Protein AF-A0AB38DNP0-F1 (afdb_monomer_lite)

pLDDT: mean 78.32, std 19.76, range [32.47, 97.88]

Structure (mmCIF, N/CA/C/O backbone):
data_AF-A0AB38DNP0-F1
#
_entry.id   AF-A0AB38DNP0-F1
#
loop_
_atom_site.group_PDB
_atom_site.id
_atom_site.type_symbol
_atom_site.label_atom_id
_atom_site.label_alt_id
_atom_site.label_comp_id
_atom_site.label_asym_id
_atom_site.label_entity_id
_atom_site.label_seq_id
_atom_site.pdbx_PDB_ins_code
_atom_site.Cartn_x
_atom_site.Cartn_y
_atom_site.Cartn_z
_atom_site.occupancy
_atom_site.B_iso_or_equiv
_atom_site.auth_seq_id
_atom_site.auth_comp_id
_atom_site.auth_asym_id
_atom_site.auth_atom_id
_atom_site.pdbx_PDB_model_num
ATOM 1 N N . MET A 1 1 ? 20.866 -9.079 -23.248 1.00 73.88 1 MET A N 1
ATOM 2 C CA . MET A 1 1 ? 20.212 -7.951 -22.553 1.00 73.88 1 MET A CA 1
ATOM 3 C C . MET A 1 1 ? 19.829 -8.440 -21.166 1.00 73.88 1 MET A C 1
ATOM 5 O O . MET A 1 1 ? 19.200 -9.491 -21.083 1.00 73.88 1 MET A O 1
ATOM 9 N N . ILE A 1 2 ? 20.302 -7.784 -20.103 1.00 88.06 2 ILE A N 1
ATOM 10 C CA . ILE A 1 2 ? 20.023 -8.213 -18.723 1.00 88.06 2 ILE A CA 1
ATOM 11 C C . ILE A 1 2 ? 18.580 -7.828 -18.390 1.00 88.06 2 ILE A C 1
ATOM 13 O O . ILE A 1 2 ? 18.150 -6.705 -18.660 1.00 88.06 2 ILE A O 1
ATOM 17 N N . LYS A 1 3 ? 17.827 -8.779 -17.837 1.00 93.62 3 LYS A N 1
ATOM 18 C CA . LYS A 1 3 ? 16.455 -8.558 -17.383 1.00 93.62 3 LYS A CA 1
ATOM 19 C C . LYS A 1 3 ? 16.458 -8.371 -15.872 1.00 93.62 3 LYS A C 1
ATOM 21 O O . LYS A 1 3 ? 16.996 -9.206 -15.152 1.00 93.62 3 LYS A O 1
ATOM 26 N N . TYR A 1 4 ? 15.846 -7.284 -15.428 1.00 95.38 4 TYR A N 1
ATOM 27 C CA . TYR A 1 4 ? 15.551 -7.012 -14.028 1.00 95.38 4 TYR A CA 1
ATOM 28 C C . TYR A 1 4 ? 14.093 -7.317 -13.728 1.00 95.38 4 TYR A C 1
ATOM 30 O O . TYR A 1 4 ? 13.253 -7.333 -14.634 1.00 95.38 4 TYR A O 1
ATOM 38 N N . GLN A 1 5 ? 13.807 -7.585 -12.460 1.00 96.62 5 GLN A N 1
ATOM 39 C CA . GLN A 1 5 ? 12.503 -8.027 -12.003 1.00 96.62 5 GLN A CA 1
ATOM 40 C C . GLN A 1 5 ? 12.054 -7.248 -10.775 1.00 96.62 5 GLN A C 1
ATOM 42 O O . GLN A 1 5 ? 12.776 -7.158 -9.786 1.00 96.62 5 GLN A O 1
ATOM 47 N N . PHE A 1 6 ? 10.831 -6.735 -10.814 1.00 96.88 6 PHE A N 1
ATOM 48 C CA . PHE A 1 6 ? 10.121 -6.409 -9.584 1.00 96.88 6 PHE A CA 1
ATOM 49 C C . PHE A 1 6 ? 9.366 -7.633 -9.100 1.00 96.88 6 PHE A C 1
ATOM 51 O O . PHE A 1 6 ? 8.717 -8.304 -9.902 1.00 96.88 6 PHE A O 1
ATOM 58 N N . GLU A 1 7 ? 9.436 -7.885 -7.799 1.00 97.19 7 GLU A N 1
ATOM 59 C CA . GLU A 1 7 ? 8.536 -8.792 -7.096 1.00 97.19 7 GLU A CA 1
ATOM 60 C C . GLU A 1 7 ? 7.599 -7.944 -6.233 1.00 97.19 7 GLU A C 1
ATOM 62 O O . GLU A 1 7 ? 8.018 -7.333 -5.250 1.00 97.19 7 GLU A O 1
ATOM 67 N N . PHE A 1 8 ? 6.338 -7.843 -6.642 1.00 96.50 8 PHE A N 1
ATOM 68 C CA . PHE A 1 8 ? 5.337 -7.050 -5.944 1.00 96.50 8 PHE A CA 1
ATOM 69 C C . PHE A 1 8 ? 4.674 -7.878 -4.856 1.00 96.50 8 PHE A C 1
ATOM 71 O O . PHE A 1 8 ? 4.052 -8.906 -5.131 1.00 96.50 8 PHE A O 1
ATOM 78 N N . LEU A 1 9 ? 4.774 -7.399 -3.623 1.00 93.00 9 LEU A N 1
ATOM 79 C CA . LEU A 1 9 ? 4.290 -8.100 -2.443 1.00 93.00 9 LEU A CA 1
ATOM 80 C C . LEU A 1 9 ? 3.277 -7.235 -1.694 1.00 93.00 9 LEU A C 1
ATOM 82 O O . LEU A 1 9 ? 3.411 -6.014 -1.615 1.00 93.00 9 LEU A O 1
ATOM 86 N N . ALA A 1 10 ? 2.273 -7.872 -1.108 1.00 87.75 10 ALA A N 1
ATOM 87 C CA . ALA A 1 10 ? 1.454 -7.280 -0.066 1.00 87.75 10 ALA A CA 1
ATOM 88 C C . ALA A 1 10 ? 2.281 -7.105 1.220 1.00 87.75 10 ALA A C 1
ATOM 90 O O . ALA A 1 10 ? 3.374 -7.655 1.362 1.00 87.75 10 ALA A O 1
ATOM 91 N N . ALA A 1 11 ? 1.737 -6.376 2.194 1.00 77.56 11 ALA A N 1
ATOM 92 C CA . ALA A 1 11 ? 2.422 -6.138 3.464 1.00 77.56 11 ALA A CA 1
ATOM 93 C C . ALA A 1 11 ? 2.721 -7.422 4.267 1.00 77.56 11 ALA A C 1
ATOM 95 O O . ALA A 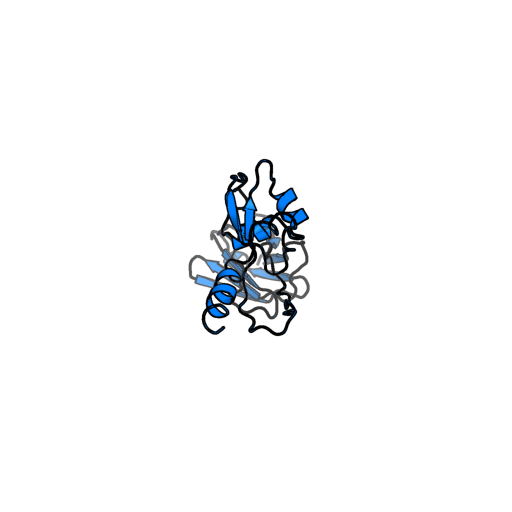1 11 ? 3.642 -7.444 5.076 1.00 77.56 11 ALA A O 1
ATOM 96 N N . ASN A 1 12 ? 1.961 -8.495 4.029 1.00 82.12 12 ASN A N 1
ATOM 97 C CA . ASN A 1 12 ? 2.147 -9.815 4.637 1.00 82.12 12 ASN A CA 1
ATOM 98 C C . ASN A 1 12 ? 3.019 -10.761 3.785 1.00 82.12 12 ASN A C 1
ATOM 100 O O . ASN A 1 12 ? 2.888 -11.976 3.910 1.00 82.12 12 ASN A O 1
ATOM 104 N N . ASP A 1 13 ? 3.829 -10.221 2.871 1.00 87.12 13 ASP A N 1
ATOM 105 C CA . ASP A 1 13 ? 4.698 -10.970 1.951 1.00 87.12 13 ASP A CA 1
ATOM 106 C C . ASP A 1 13 ? 3.970 -11.865 0.936 1.00 87.12 13 ASP A C 1
ATOM 108 O O . ASP A 1 13 ? 4.591 -12.681 0.256 1.00 87.12 13 ASP A O 1
ATOM 112 N N . THR A 1 14 ? 2.656 -11.692 0.768 1.00 90.94 14 THR A N 1
ATOM 113 C CA . THR A 1 14 ? 1.908 -12.412 -0.271 1.00 90.94 14 THR A CA 1
ATOM 114 C C . THR A 1 14 ? 2.148 -11.771 -1.640 1.00 90.94 14 THR A C 1
ATOM 116 O O . THR A 1 14 ? 1.957 -10.560 -1.771 1.00 90.94 14 THR A O 1
ATOM 119 N N . PRO A 1 15 ? 2.493 -12.537 -2.689 1.00 95.56 15 PRO A N 1
ATOM 120 C CA . PRO A 1 15 ? 2.654 -11.978 -4.025 1.00 95.56 15 PRO A CA 1
ATOM 121 C C . PRO A 1 15 ? 1.373 -11.355 -4.588 1.00 95.56 15 PRO A C 1
ATOM 123 O O . PRO A 1 15 ? 0.295 -11.953 -4.548 1.00 95.56 15 PRO A O 1
ATOM 126 N N . LEU A 1 16 ? 1.493 -10.163 -5.173 1.00 94.12 16 LEU A N 1
ATOM 127 C CA . LEU A 1 16 ? 0.384 -9.440 -5.795 1.00 94.12 16 LEU A CA 1
ATOM 128 C C . LEU A 1 16 ? 0.197 -9.883 -7.252 1.00 94.12 16 LEU A C 1
ATOM 130 O O . LEU A 1 16 ? 0.634 -9.224 -8.197 1.00 94.12 16 LEU A O 1
ATOM 134 N N . ALA A 1 17 ? -0.475 -11.018 -7.436 1.00 96.19 17 ALA A N 1
ATOM 135 C CA . ALA A 1 17 ? -0.740 -11.593 -8.752 1.00 96.19 17 ALA A CA 1
ATOM 136 C C . ALA A 1 17 ? -1.489 -10.616 -9.678 1.00 96.19 17 ALA A C 1
ATOM 138 O O . ALA A 1 17 ? -2.554 -10.093 -9.339 1.00 96.19 17 ALA A O 1
ATOM 139 N N . GLY A 1 18 ? -0.962 -10.397 -10.885 1.00 95.62 18 GLY A N 1
ATOM 140 C CA . GLY A 1 18 ? -1.602 -9.516 -11.859 1.00 95.62 18 GLY A CA 1
ATOM 141 C C . GLY A 1 18 ? -1.638 -8.043 -11.447 1.00 95.62 18 GLY A C 1
ATOM 142 O O . GLY A 1 18 ? -2.500 -7.313 -11.945 1.00 95.62 18 GLY A O 1
ATOM 143 N N . CYS A 1 19 ? -0.777 -7.595 -10.527 1.00 94.31 19 CYS A N 1
ATOM 144 C CA . CYS A 1 19 ? -0.743 -6.190 -10.143 1.00 94.31 19 CYS A CA 1
ATOM 145 C C . CYS A 1 19 ? -0.337 -5.315 -11.328 1.00 94.31 19 CYS A C 1
ATOM 147 O O . CYS A 1 19 ? 0.519 -5.675 -12.140 1.00 94.31 19 CYS A O 1
ATOM 149 N N . ASN A 1 20 ? -0.954 -4.148 -11.428 1.00 97.25 20 ASN A N 1
ATOM 150 C CA . ASN A 1 20 ? -0.550 -3.151 -12.404 1.00 97.25 20 ASN A CA 1
ATOM 151 C C . ASN A 1 20 ? 0.607 -2.347 -11.824 1.00 97.25 20 ASN A C 1
ATOM 153 O O . ASN A 1 20 ? 0.638 -2.105 -10.618 1.00 97.25 20 ASN A O 1
ATOM 157 N N . TYR A 1 21 ? 1.536 -1.913 -12.670 1.00 97.75 21 TYR A N 1
ATOM 158 C CA . TYR A 1 21 ? 2.666 -1.108 -12.228 1.00 97.75 21 TYR A CA 1
ATOM 159 C C . TYR A 1 21 ? 3.086 -0.055 -13.255 1.00 97.75 21 TYR A C 1
ATOM 161 O O . TYR A 1 21 ? 2.821 -0.175 -14.454 1.00 97.75 21 TYR A O 1
ATOM 169 N N . GLN A 1 22 ? 3.784 0.967 -12.768 1.00 97.88 22 GLN A N 1
ATOM 170 C CA . GLN A 1 22 ? 4.458 2.001 -13.541 1.00 97.88 22 GLN A CA 1
ATOM 171 C C . GLN A 1 22 ? 5.849 2.245 -12.945 1.00 97.88 22 GLN A C 1
ATOM 173 O O . GLN A 1 22 ? 5.997 2.404 -11.736 1.00 97.88 22 GLN A O 1
ATOM 178 N N . ILE A 1 23 ? 6.863 2.305 -13.801 1.00 97.50 23 ILE A N 1
ATOM 179 C CA . ILE A 1 23 ? 8.224 2.724 -13.468 1.00 97.50 23 ILE A CA 1
ATOM 180 C C . ILE A 1 23 ? 8.352 4.180 -13.897 1.00 97.50 23 ILE A C 1
ATOM 182 O O . ILE A 1 23 ? 8.184 4.501 -15.075 1.00 97.50 23 ILE A O 1
ATOM 186 N N . MET A 1 24 ? 8.656 5.053 -12.949 1.00 97.00 24 MET A N 1
ATOM 187 C CA . MET A 1 24 ? 8.687 6.498 -13.119 1.00 97.00 24 MET A CA 1
ATOM 188 C C . MET A 1 24 ? 10.110 7.030 -12.947 1.00 97.00 24 MET A C 1
ATOM 190 O O . MET A 1 24 ? 10.876 6.533 -12.124 1.00 97.00 24 MET A O 1
ATOM 194 N N . TRP A 1 25 ? 10.450 8.074 -13.698 1.00 95.50 25 TRP A N 1
ATOM 195 C CA . TRP A 1 25 ? 11.636 8.899 -13.487 1.00 95.50 25 TRP A CA 1
ATOM 196 C C . TRP A 1 25 ? 11.206 10.363 -13.412 1.00 95.50 25 TRP A C 1
ATOM 198 O O . TRP A 1 25 ? 10.840 10.974 -14.421 1.00 95.50 25 TRP A O 1
ATOM 208 N N . GLY A 1 26 ? 11.173 10.906 -12.193 1.00 91.50 26 GLY A N 1
ATOM 209 C CA . GLY A 1 26 ? 10.456 12.150 -11.921 1.00 91.50 26 GLY A CA 1
ATOM 210 C C . GLY A 1 26 ? 8.985 12.022 -12.336 1.00 91.50 26 GLY A C 1
ATOM 211 O O . GLY A 1 26 ? 8.326 11.038 -12.013 1.00 91.50 26 GLY A O 1
ATOM 212 N N . ALA A 1 27 ? 8.485 12.983 -13.113 1.00 92.19 27 ALA A N 1
ATOM 213 C CA . ALA A 1 27 ? 7.120 12.949 -13.647 1.00 92.19 27 ALA A CA 1
ATOM 214 C C . ALA A 1 27 ? 6.949 12.043 -14.888 1.00 92.19 27 ALA A C 1
ATOM 216 O O . ALA A 1 27 ? 5.828 11.850 -15.358 1.00 92.19 27 ALA A O 1
ATOM 217 N N . LYS A 1 28 ? 8.039 11.504 -15.456 1.00 95.31 28 LYS A N 1
ATOM 218 C CA . LYS A 1 28 ? 7.998 10.729 -16.701 1.00 95.31 28 LYS A CA 1
ATOM 219 C C . LYS A 1 28 ? 7.756 9.248 -16.424 1.00 95.31 28 LYS A C 1
ATOM 221 O O . LYS A 1 28 ? 8.531 8.621 -15.707 1.00 95.31 28 LYS A O 1
ATOM 226 N N . GLU A 1 29 ? 6.752 8.666 -17.074 1.00 97.00 29 GLU A N 1
ATOM 227 C CA . GLU A 1 29 ? 6.598 7.210 -17.137 1.00 97.00 29 GLU A CA 1
ATOM 228 C C . GLU A 1 29 ? 7.639 6.618 -18.097 1.00 97.00 29 GLU A C 1
ATOM 230 O O . GLU A 1 29 ? 7.729 7.003 -19.264 1.00 97.00 29 GLU A O 1
ATOM 235 N N . LEU A 1 30 ? 8.451 5.692 -17.591 1.00 96.62 30 LEU A N 1
ATOM 236 C CA . LEU A 1 30 ? 9.421 4.939 -18.381 1.00 96.62 30 LEU A CA 1
ATOM 237 C C . LEU A 1 30 ? 8.806 3.661 -18.953 1.00 96.62 30 LEU A C 1
ATOM 239 O O . LEU A 1 30 ? 9.120 3.274 -20.077 1.00 96.62 30 LEU A O 1
ATOM 243 N N . LYS A 1 31 ? 7.960 2.994 -18.163 1.00 97.12 31 LYS A N 1
ATOM 244 C CA . LYS A 1 31 ? 7.264 1.762 -18.539 1.00 97.12 31 LYS A CA 1
ATOM 245 C C . LYS A 1 31 ? 6.071 1.538 -17.624 1.00 97.12 31 LYS A C 1
ATOM 247 O O . LYS A 1 31 ? 6.161 1.801 -16.431 1.00 97.12 31 LYS A O 1
ATOM 252 N N . SER A 1 32 ? 5.022 0.937 -18.158 1.00 97.44 32 SER A N 1
ATOM 253 C CA . SER A 1 32 ? 3.937 0.345 -17.386 1.00 97.44 32 SER A CA 1
ATOM 254 C C . SER A 1 32 ? 3.651 -1.078 -17.853 1.00 97.44 32 SER A C 1
ATOM 256 O O . SER A 1 32 ? 4.151 -1.528 -18.893 1.00 97.44 32 SER A O 1
ATOM 258 N N . GLY A 1 33 ? 2.902 -1.818 -17.044 1.00 96.88 33 GLY A N 1
ATOM 259 C CA . GLY A 1 33 ? 2.512 -3.179 -17.366 1.00 96.88 33 GLY A CA 1
ATOM 260 C C . GLY A 1 33 ? 1.746 -3.850 -16.241 1.00 96.88 33 GLY A C 1
ATOM 261 O O . GLY A 1 33 ? 1.346 -3.215 -15.265 1.00 96.88 33 GLY A O 1
ATOM 262 N N . GLN A 1 34 ? 1.574 -5.157 -16.401 1.00 97.69 34 GLN A N 1
ATOM 263 C CA . GLN A 1 34 ? 0.962 -6.025 -15.412 1.00 97.69 34 GLN A CA 1
ATOM 264 C C . GLN A 1 34 ? 1.958 -7.123 -15.032 1.00 97.69 34 GLN A C 1
ATOM 266 O O . GLN A 1 34 ? 2.632 -7.674 -15.905 1.00 97.69 34 GLN A O 1
ATOM 271 N N . ALA A 1 35 ? 2.078 -7.402 -13.739 1.00 97.44 35 ALA A N 1
ATOM 272 C CA . ALA A 1 35 ? 2.861 -8.516 -13.233 1.00 97.44 35 ALA A CA 1
ATOM 273 C C . ALA A 1 35 ? 2.182 -9.858 -13.551 1.00 97.44 35 ALA A C 1
ATOM 275 O O . ALA A 1 35 ? 0.986 -9.918 -13.841 1.00 97.44 35 ALA A O 1
ATOM 276 N N . ASP A 1 36 ? 2.941 -10.94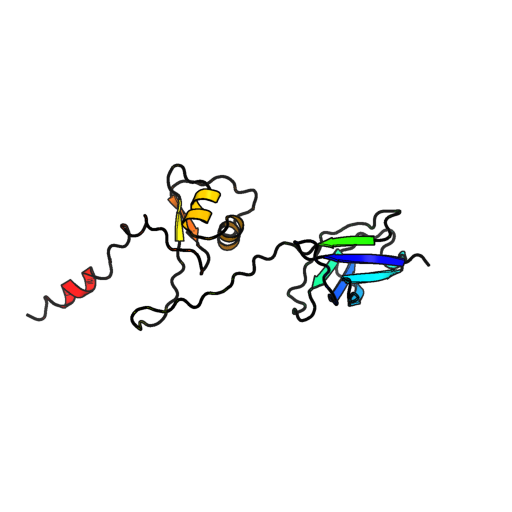5 -13.495 1.00 97.56 36 ASP A N 1
ATOM 277 C CA . ASP A 1 36 ? 2.421 -12.291 -13.722 1.00 97.56 36 ASP A CA 1
ATOM 278 C C . ASP A 1 36 ? 1.614 -12.832 -12.519 1.00 97.56 36 ASP A C 1
ATOM 280 O O . ASP A 1 36 ? 1.310 -12.127 -11.550 1.00 97.56 36 ASP A O 1
ATOM 284 N N . SER A 1 37 ? 1.241 -14.115 -12.569 1.00 95.69 37 SER A N 1
ATOM 285 C CA . SER A 1 37 ? 0.502 -14.782 -11.488 1.00 95.69 37 SER A CA 1
ATOM 286 C C . SER A 1 37 ? 1.289 -14.909 -10.178 1.00 95.69 37 SER A C 1
ATOM 288 O O . SER A 1 37 ? 0.708 -15.283 -9.165 1.00 95.69 37 SER A O 1
ATOM 290 N N . LYS A 1 38 ? 2.596 -14.639 -10.195 1.00 96.25 38 LYS A N 1
ATOM 291 C CA . LYS A 1 38 ? 3.485 -14.632 -9.031 1.00 96.25 38 LYS A CA 1
ATOM 292 C C . LYS A 1 38 ? 3.842 -13.209 -8.597 1.00 96.25 38 LYS A C 1
ATOM 294 O O . LYS A 1 38 ? 4.745 -13.045 -7.792 1.00 96.25 38 LYS A O 1
ATOM 299 N N . GLY A 1 39 ? 3.176 -12.184 -9.135 1.00 96.44 39 GLY A N 1
ATOM 300 C CA . GLY A 1 39 ? 3.495 -10.791 -8.822 1.00 96.44 39 GLY A CA 1
ATOM 301 C C . GLY A 1 39 ? 4.856 -10.346 -9.361 1.00 96.44 39 GLY A C 1
ATOM 302 O O . GLY A 1 39 ? 5.400 -9.355 -8.884 1.00 96.44 39 GLY A O 1
ATOM 303 N N . ILE A 1 40 ? 5.407 -11.044 -10.360 1.00 97.62 40 ILE A N 1
ATOM 304 C CA . ILE A 1 40 ? 6.704 -10.713 -10.951 1.00 97.62 40 ILE A CA 1
ATOM 305 C C . ILE A 1 40 ? 6.510 -9.904 -12.234 1.00 97.62 40 ILE A C 1
ATOM 307 O O . ILE A 1 40 ? 5.729 -10.270 -13.115 1.00 97.62 40 ILE A O 1
ATOM 311 N N . ALA A 1 41 ? 7.268 -8.818 -12.375 1.00 97.62 41 ALA A N 1
ATOM 312 C CA . ALA A 1 41 ? 7.332 -8.027 -13.598 1.00 97.62 41 ALA A CA 1
ATOM 313 C C . ALA A 1 41 ? 8.772 -7.892 -14.095 1.00 97.62 41 ALA A C 1
ATOM 315 O O . ALA A 1 41 ? 9.614 -7.300 -13.424 1.00 97.62 41 ALA A O 1
ATOM 316 N N . SER A 1 42 ? 9.044 -8.398 -15.301 1.00 96.62 42 SER A N 1
ATOM 317 C CA . SER A 1 42 ? 10.368 -8.321 -15.930 1.00 96.62 42 SER A CA 1
ATOM 318 C C . SER A 1 42 ? 10.502 -7.111 -16.863 1.00 96.62 42 SER A C 1
ATOM 320 O O . SER A 1 42 ? 9.590 -6.793 -17.631 1.00 96.62 42 SER A O 1
ATOM 322 N N . PHE A 1 43 ? 11.660 -6.455 -16.855 1.00 95.56 43 PHE A N 1
ATOM 323 C CA . PHE A 1 43 ? 11.976 -5.324 -17.732 1.00 95.56 43 PHE A CA 1
ATOM 324 C C . PHE A 1 43 ? 13.476 -5.257 -18.058 1.00 95.56 43 PHE A C 1
ATOM 326 O O . PHE A 1 43 ? 14.291 -5.942 -17.445 1.00 95.56 43 PHE A O 1
ATOM 333 N N . ASP A 1 44 ? 13.839 -4.469 -19.070 1.00 95.12 44 ASP A N 1
ATOM 334 C CA . ASP A 1 44 ? 15.234 -4.306 -19.493 1.00 95.12 44 ASP A CA 1
ATOM 335 C C . ASP A 1 44 ? 16.012 -3.406 -18.533 1.00 95.12 44 ASP A C 1
ATOM 337 O O . ASP A 1 44 ? 15.562 -2.305 -18.211 1.00 95.12 44 ASP A O 1
ATOM 341 N N . SER A 1 45 ? 17.197 -3.850 -18.105 1.00 92.88 45 SER A N 1
ATOM 342 C CA . SER A 1 45 ? 18.027 -3.138 -17.120 1.00 92.88 45 SER A CA 1
ATOM 343 C C . SER A 1 45 ? 18.379 -1.704 -17.539 1.00 92.88 45 SER A C 1
ATOM 345 O O . SER A 1 45 ? 18.444 -0.798 -16.710 1.00 92.88 45 SER A O 1
ATOM 347 N N . GLU A 1 46 ? 18.537 -1.464 -18.842 1.00 93.56 46 GLU A N 1
ATOM 348 C CA . GLU A 1 46 ? 18.826 -0.144 -19.423 1.00 93.56 46 GLU A CA 1
ATOM 349 C C . GLU A 1 46 ? 17.767 0.915 -19.084 1.00 93.56 46 GLU A C 1
ATOM 351 O O . GLU A 1 46 ? 18.059 2.111 -19.080 1.00 93.56 46 GLU A O 1
ATOM 356 N N . LEU A 1 47 ? 16.542 0.490 -18.757 1.00 93.62 47 LEU A N 1
ATOM 357 C CA . LEU A 1 47 ? 15.458 1.389 -18.384 1.00 93.62 47 LEU A CA 1
ATOM 358 C C . LEU A 1 47 ? 15.768 2.164 -17.093 1.00 93.62 47 LEU A C 1
ATOM 360 O O . LEU A 1 47 ? 15.326 3.306 -16.947 1.00 93.62 47 LEU A O 1
ATOM 364 N N . VAL A 1 48 ? 16.523 1.556 -16.175 1.00 92.88 48 VAL A N 1
ATOM 365 C CA . VAL A 1 48 ? 16.759 2.070 -14.815 1.00 92.88 48 VAL A CA 1
ATOM 366 C C . VAL A 1 48 ? 18.230 2.382 -14.530 1.00 92.88 48 VAL A C 1
ATOM 368 O O . VAL A 1 48 ? 18.536 2.986 -13.504 1.00 92.88 48 VAL A O 1
ATOM 371 N N . ASN A 1 49 ? 19.142 2.025 -15.440 1.00 90.12 49 ASN A N 1
ATOM 372 C CA . ASN A 1 49 ? 20.570 2.309 -15.300 1.00 90.12 49 ASN A CA 1
ATOM 373 C C . ASN A 1 49 ? 20.830 3.802 -15.058 1.00 90.12 49 ASN A C 1
ATOM 375 O O . ASN A 1 49 ? 20.375 4.658 -15.820 1.00 90.12 49 ASN A O 1
ATOM 379 N N . ASN A 1 50 ? 21.600 4.102 -14.007 1.00 86.88 50 ASN A N 1
ATOM 380 C CA . ASN A 1 50 ? 21.977 5.458 -13.594 1.00 86.88 50 ASN A CA 1
ATOM 381 C C . ASN A 1 50 ? 20.786 6.399 -13.328 1.00 86.88 50 ASN A C 1
ATOM 383 O O . ASN A 1 50 ? 20.922 7.619 -13.431 1.00 86.88 50 ASN A O 1
ATOM 387 N N . ARG A 1 51 ? 19.609 5.855 -12.993 1.00 91.94 51 ARG A N 1
ATOM 388 C CA . ARG A 1 51 ? 18.4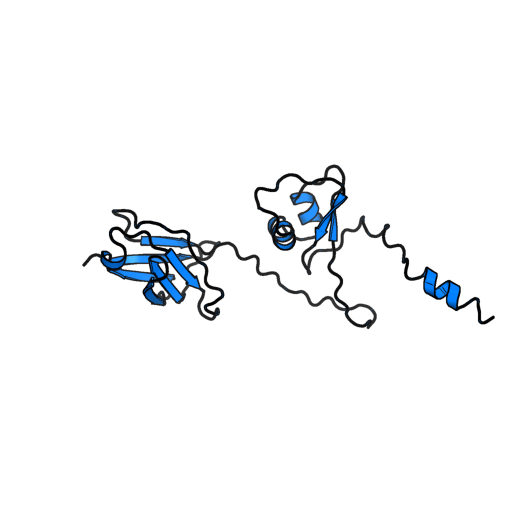07 6.635 -12.684 1.00 91.94 51 ARG A CA 1
ATOM 389 C C . ARG A 1 51 ? 17.927 6.333 -11.273 1.00 91.94 51 ARG A C 1
ATOM 391 O O . ARG A 1 51 ? 17.845 5.176 -10.872 1.00 91.94 51 ARG A O 1
ATOM 398 N N . LYS A 1 52 ? 17.537 7.390 -10.560 1.00 94.12 52 LYS A N 1
ATOM 399 C CA . LYS A 1 52 ? 16.640 7.265 -9.411 1.00 94.12 52 LYS A CA 1
ATOM 400 C C . LYS A 1 52 ? 15.228 7.127 -9.950 1.00 94.12 52 LYS A C 1
ATOM 402 O O . LYS A 1 52 ? 14.727 8.046 -10.597 1.00 94.12 52 LYS A O 1
ATOM 407 N N . ILE A 1 53 ? 14.637 5.966 -9.743 1.00 95.50 53 ILE A N 1
ATOM 408 C CA . ILE A 1 53 ? 13.295 5.651 -10.203 1.00 95.50 53 ILE A CA 1
ATOM 409 C C . ILE A 1 53 ? 12.338 5.581 -9.031 1.00 95.50 53 ILE A C 1
ATOM 411 O O . ILE A 1 53 ? 12.735 5.423 -7.880 1.00 95.50 53 ILE A O 1
ATOM 415 N N . ARG A 1 54 ? 11.060 5.641 -9.367 1.00 95.38 54 ARG A N 1
ATOM 416 C CA . ARG A 1 54 ? 9.969 5.379 -8.452 1.00 95.38 54 ARG A CA 1
ATOM 417 C C . ARG A 1 54 ? 9.039 4.354 -9.063 1.00 95.38 54 ARG A C 1
ATOM 419 O O . ARG A 1 54 ? 8.853 4.349 -10.279 1.00 95.38 54 ARG A O 1
ATOM 426 N N . VAL A 1 55 ? 8.452 3.495 -8.244 1.00 95.94 55 VAL A N 1
ATOM 427 C CA . VAL A 1 55 ? 7.503 2.494 -8.722 1.00 95.94 55 VAL A CA 1
ATOM 428 C C . VAL A 1 55 ? 6.132 2.803 -8.153 1.00 95.94 55 VAL A C 1
ATOM 430 O O . VAL A 1 55 ? 5.973 2.918 -6.939 1.00 95.94 55 VAL A O 1
ATOM 433 N N . ARG A 1 56 ? 5.150 2.934 -9.046 1.00 95.44 56 ARG A N 1
ATOM 434 C CA . ARG A 1 56 ? 3.734 2.977 -8.689 1.00 95.44 56 ARG A CA 1
ATOM 435 C C . ARG A 1 56 ? 3.100 1.631 -8.983 1.00 95.44 56 ARG A C 1
ATOM 437 O O . ARG A 1 56 ? 3.349 1.099 -10.060 1.00 95.44 56 ARG A O 1
ATOM 444 N N . PHE A 1 57 ? 2.291 1.080 -8.089 1.00 95.56 57 PHE A N 1
ATOM 445 C CA . PHE A 1 57 ? 1.636 -0.208 -8.325 1.00 95.56 57 PHE A CA 1
ATOM 446 C C . PHE A 1 57 ? 0.341 -0.358 -7.526 1.00 95.56 57 PHE A C 1
ATOM 448 O O . PHE A 1 57 ? 0.180 0.247 -6.473 1.00 95.56 57 PHE A O 1
ATOM 455 N N . TRP A 1 58 ? -0.598 -1.144 -8.046 1.00 93.25 58 TRP A N 1
ATOM 456 C CA . TRP A 1 58 ? -1.889 -1.421 -7.408 1.00 93.25 58 TRP A CA 1
ATOM 457 C C . TRP A 1 58 ? -2.363 -2.832 -7.738 1.00 93.25 58 TRP A C 1
ATOM 459 O O . TRP A 1 58 ? -2.023 -3.391 -8.790 1.00 93.25 58 TRP A O 1
ATOM 469 N N . ALA A 1 59 ? -3.148 -3.420 -6.835 1.00 90.31 59 ALA A N 1
ATOM 470 C CA . ALA A 1 59 ? -3.636 -4.778 -7.012 1.00 90.31 59 ALA A CA 1
ATOM 471 C C . ALA A 1 59 ? -4.592 -4.879 -8.211 1.00 90.31 59 ALA A C 1
ATOM 473 O O . ALA A 1 59 ? -5.216 -3.908 -8.652 1.00 90.31 59 ALA A O 1
ATOM 474 N N . LYS A 1 60 ? -4.723 -6.089 -8.761 1.00 92.00 60 LYS A N 1
ATOM 475 C CA . LYS A 1 60 ? -5.657 -6.351 -9.856 1.00 92.00 60 LYS A CA 1
ATOM 476 C C . LYS A 1 60 ? -7.085 -6.003 -9.421 1.00 92.00 60 LYS A C 1
ATOM 478 O O . LYS A 1 60 ? -7.568 -6.519 -8.421 1.00 92.00 60 LYS A O 1
ATOM 483 N N . GLY A 1 61 ? -7.762 -5.158 -10.196 1.00 85.75 61 GLY A N 1
ATOM 484 C CA . GLY A 1 61 ? -9.126 -4.706 -9.903 1.00 85.75 61 GLY A CA 1
ATOM 485 C C . GLY A 1 61 ? -9.211 -3.453 -9.027 1.00 85.75 61 GLY A C 1
ATOM 486 O O . GLY A 1 61 ? -10.281 -2.858 -8.963 1.00 85.75 61 GLY A O 1
ATOM 487 N N . GLN A 1 62 ? -8.106 -3.003 -8.421 1.00 82.38 62 GLN A N 1
ATOM 488 C CA . GLN A 1 62 ? -8.065 -1.691 -7.775 1.00 82.38 62 GLN A CA 1
ATOM 489 C C . GLN A 1 62 ? -7.970 -0.565 -8.818 1.00 82.38 62 GLN A C 1
ATOM 491 O O . GLN A 1 62 ? -7.398 -0.764 -9.901 1.00 82.38 62 GLN A O 1
ATOM 496 N N . PRO A 1 63 ? -8.526 0.619 -8.517 1.00 80.69 63 PRO A N 1
ATOM 497 C CA . PRO A 1 63 ? -8.385 1.780 -9.378 1.00 80.69 63 PRO A CA 1
ATOM 498 C C . PRO A 1 63 ? -6.957 2.351 -9.298 1.00 80.69 63 PRO A C 1
ATOM 500 O O . PRO A 1 63 ? -6.216 2.126 -8.344 1.00 80.69 63 PRO A O 1
ATOM 503 N N . LYS A 1 64 ? -6.541 3.075 -10.342 1.00 85.94 64 LYS A N 1
ATOM 504 C CA . LYS A 1 64 ? -5.163 3.585 -10.493 1.00 85.94 64 LYS A CA 1
ATOM 505 C C . LYS A 1 64 ? -4.798 4.691 -9.491 1.00 85.94 64 LYS A C 1
ATOM 507 O O . LYS A 1 64 ? -3.622 4.919 -9.223 1.00 85.94 64 LYS A O 1
ATOM 512 N N . ASP A 1 65 ? -5.780 5.417 -8.981 1.00 80.75 65 ASP A N 1
ATOM 513 C CA . ASP A 1 65 ? -5.609 6.416 -7.921 1.00 80.75 65 ASP A CA 1
ATOM 514 C C . ASP A 1 65 ? -5.304 5.783 -6.554 1.00 80.75 65 ASP A C 1
ATOM 516 O O . ASP A 1 65 ? -4.634 6.415 -5.746 1.00 80.75 65 ASP A O 1
ATOM 520 N N . ALA A 1 66 ? -5.664 4.513 -6.344 1.00 75.56 66 ALA A N 1
ATOM 521 C CA . ALA A 1 66 ? -5.243 3.708 -5.194 1.00 75.56 66 ALA A CA 1
ATOM 522 C C . ALA A 1 66 ? -3.816 3.133 -5.333 1.00 75.56 66 ALA A C 1
ATOM 524 O O . ALA A 1 66 ? -3.415 2.266 -4.558 1.00 75.56 66 ALA A O 1
ATOM 525 N N . ALA A 1 67 ? -3.045 3.572 -6.335 1.00 86.25 67 ALA A N 1
ATOM 526 C CA . ALA A 1 67 ? -1.674 3.121 -6.524 1.00 86.25 67 ALA A CA 1
ATOM 527 C C . ALA A 1 67 ? -0.774 3.508 -5.355 1.00 86.25 67 ALA A C 1
ATOM 529 O O . ALA A 1 67 ? -0.613 4.684 -5.035 1.00 86.25 67 ALA A O 1
ATOM 530 N N . PHE A 1 68 ? -0.098 2.505 -4.809 1.00 87.56 68 PHE A N 1
ATOM 531 C CA . PHE A 1 68 ? 1.042 2.698 -3.935 1.00 87.56 68 PHE A CA 1
ATOM 532 C C . PHE A 1 68 ? 2.188 3.291 -4.715 1.00 87.56 68 PHE A C 1
ATOM 534 O O . PHE A 1 68 ? 2.405 2.931 -5.869 1.00 87.56 68 PHE A O 1
ATOM 541 N N . GLU A 1 69 ? 2.949 4.156 -4.066 1.00 89.00 69 GLU A N 1
ATOM 542 C CA . GLU A 1 69 ? 4.083 4.828 -4.662 1.00 89.00 69 GLU A CA 1
ATOM 543 C C . GLU A 1 69 ? 5.292 4.661 -3.741 1.00 89.00 69 GLU A C 1
ATOM 545 O O . GLU A 1 69 ? 5.234 4.974 -2.552 1.00 89.00 69 GLU A O 1
ATOM 550 N N . SER A 1 70 ? 6.379 4.099 -4.275 1.00 86.69 70 SER A N 1
ATOM 551 C CA . SER A 1 70 ? 7.625 3.959 -3.523 1.00 86.69 70 SER A CA 1
ATOM 552 C C . SER A 1 70 ? 8.283 5.322 -3.288 1.00 86.69 70 SER A C 1
ATOM 554 O O . SER A 1 70 ? 7.969 6.308 -3.952 1.00 86.69 70 SER A O 1
ATOM 556 N N . ILE A 1 71 ? 9.287 5.367 -2.414 1.00 85.25 71 ILE A N 1
ATOM 557 C CA . ILE A 1 71 ? 10.285 6.444 -2.463 1.00 85.25 71 ILE A CA 1
ATOM 558 C C . ILE A 1 71 ? 11.151 6.313 -3.725 1.00 85.25 71 ILE A C 1
ATOM 560 O O . ILE A 1 71 ? 11.151 5.266 -4.380 1.00 85.25 71 ILE A O 1
ATOM 564 N N . ASP A 1 72 ? 11.901 7.362 -4.061 1.00 89.19 72 ASP A N 1
ATOM 565 C CA . ASP A 1 72 ? 12.888 7.306 -5.140 1.00 89.19 72 ASP A CA 1
ATOM 566 C C . ASP A 1 72 ? 14.074 6.415 -4.733 1.00 89.19 72 ASP A C 1
ATOM 568 O O . ASP A 1 72 ? 14.673 6.613 -3.674 1.00 89.19 72 ASP A O 1
ATOM 572 N N . PHE A 1 73 ? 14.465 5.472 -5.592 1.00 89.75 73 PHE A N 1
ATOM 573 C CA . PHE A 1 73 ? 15.614 4.594 -5.362 1.00 89.75 73 PHE A CA 1
ATOM 574 C C . PHE A 1 73 ? 16.401 4.324 -6.647 1.00 89.75 73 PHE A C 1
ATOM 576 O O . PHE A 1 73 ? 15.870 4.385 -7.756 1.00 89.75 73 PHE A O 1
ATOM 583 N N . SER A 1 74 ? 17.690 4.026 -6.497 1.00 91.38 74 SER A N 1
ATOM 584 C CA . SER A 1 74 ? 18.530 3.526 -7.588 1.00 91.38 74 SER A CA 1
ATOM 585 C C . SER A 1 74 ? 18.522 2.003 -7.577 1.00 91.38 74 SER A C 1
ATOM 587 O O . SER A 1 74 ? 18.526 1.397 -6.506 1.00 91.38 74 SER A O 1
ATOM 589 N N . TRP A 1 75 ? 18.550 1.384 -8.755 1.00 90.88 75 TRP A N 1
ATOM 590 C CA . TRP A 1 75 ? 18.709 -0.065 -8.844 1.00 90.88 75 TRP A CA 1
ATOM 591 C C . TRP A 1 75 ? 20.049 -0.499 -8.235 1.00 90.88 75 TRP A C 1
ATOM 593 O O . TRP A 1 75 ? 21.083 0.096 -8.540 1.00 90.88 75 TRP A O 1
ATOM 603 N N . VAL A 1 76 ? 20.036 -1.520 -7.377 1.00 85.50 76 VAL A N 1
ATOM 604 C CA . VAL A 1 76 ? 21.251 -2.024 -6.725 1.00 85.50 76 VAL A CA 1
ATOM 605 C C . VAL A 1 76 ? 22.002 -2.937 -7.694 1.00 85.50 76 VAL A C 1
ATOM 607 O O . VAL A 1 76 ? 21.429 -3.870 -8.257 1.00 85.50 76 VAL A O 1
ATOM 610 N N . GLU A 1 77 ? 23.293 -2.676 -7.904 1.00 76.31 77 GLU A N 1
ATOM 611 C CA . GLU A 1 77 ? 24.134 -3.520 -8.758 1.00 76.31 77 GLU A CA 1
ATOM 612 C C . GLU A 1 77 ? 24.152 -4.975 -8.259 1.00 76.31 77 GLU A C 1
ATOM 614 O O . GLU A 1 77 ? 24.169 -5.237 -7.057 1.00 76.31 77 GLU A O 1
ATOM 619 N N . ASN A 1 78 ? 24.150 -5.933 -9.191 1.00 81.12 78 ASN A N 1
ATOM 620 C CA . ASN A 1 78 ? 24.090 -7.385 -8.941 1.00 81.12 78 ASN A CA 1
ATOM 621 C C . ASN A 1 78 ? 22.788 -7.917 -8.314 1.00 81.12 78 ASN A C 1
ATOM 623 O O . ASN A 1 78 ? 22.668 -9.125 -8.107 1.00 81.12 78 ASN A O 1
ATOM 627 N N . ILE A 1 79 ? 21.787 -7.069 -8.073 1.00 84.31 79 ILE A N 1
ATOM 628 C CA . ILE A 1 79 ? 20.439 -7.511 -7.712 1.00 84.31 79 ILE A CA 1
ATOM 629 C C . ILE A 1 79 ? 19.617 -7.645 -8.992 1.00 84.31 79 ILE A C 1
ATOM 631 O O . ILE A 1 79 ? 19.433 -6.679 -9.721 1.00 84.31 79 ILE A O 1
ATOM 635 N N . VAL A 1 80 ? 19.130 -8.847 -9.300 1.00 90.19 80 VAL A N 1
ATOM 636 C CA . VAL A 1 80 ? 18.260 -9.076 -10.474 1.00 90.19 80 VAL A CA 1
ATOM 637 C C . VAL A 1 80 ? 16.776 -8.962 -10.137 1.00 90.19 80 VAL A C 1
ATOM 639 O O . VAL A 1 80 ? 15.986 -8.633 -11.020 1.00 90.19 80 VAL A O 1
ATOM 642 N N . THR A 1 81 ? 16.417 -9.155 -8.867 1.00 90.62 81 THR A N 1
ATOM 643 C CA . THR A 1 81 ? 15.040 -9.080 -8.371 1.00 90.62 81 THR A CA 1
ATOM 644 C C . THR A 1 81 ? 14.977 -8.160 -7.164 1.00 90.62 81 THR A C 1
ATOM 646 O O . THR A 1 81 ? 15.628 -8.417 -6.154 1.00 90.62 81 THR A O 1
ATOM 649 N N . GLN A 1 82 ? 14.186 -7.097 -7.268 1.00 89.88 82 GLN A N 1
ATOM 650 C CA . GLN A 1 82 ? 13.932 -6.163 -6.179 1.00 89.88 82 GLN A CA 1
ATOM 651 C C . GLN A 1 82 ? 12.505 -6.381 -5.659 1.00 89.88 82 GLN A C 1
ATOM 653 O O . GLN A 1 82 ? 11.552 -6.134 -6.408 1.00 89.88 82 GLN A O 1
ATOM 658 N N . PRO A 1 83 ? 12.323 -6.797 -4.394 1.00 90.75 83 PRO A N 1
ATOM 659 C CA . PRO A 1 83 ? 11.002 -6.822 -3.790 1.00 90.75 83 PRO A CA 1
ATOM 660 C C . PRO A 1 83 ? 10.502 -5.392 -3.570 1.00 90.75 83 PRO A C 1
ATOM 662 O O . PRO A 1 83 ? 11.233 -4.530 -3.067 1.00 90.75 83 PRO A O 1
ATOM 665 N N . VAL A 1 84 ? 9.248 -5.150 -3.941 1.00 91.50 84 VAL A N 1
ATOM 666 C CA . VAL A 1 84 ? 8.521 -3.900 -3.713 1.00 91.50 84 VAL A CA 1
ATOM 667 C C . VAL A 1 84 ? 7.262 -4.247 -2.933 1.00 91.50 84 VAL A C 1
ATOM 669 O O . VAL A 1 84 ? 6.345 -4.883 -3.454 1.00 91.50 84 VAL A O 1
ATOM 672 N N . LYS A 1 85 ? 7.240 -3.858 -1.656 1.00 86.56 85 LYS A N 1
ATOM 673 C CA . LYS A 1 85 ? 6.134 -4.163 -0.747 1.00 86.56 85 LYS A CA 1
ATOM 674 C C . LYS A 1 85 ? 5.125 -3.026 -0.726 1.00 86.56 85 LYS A C 1
ATOM 676 O O . LYS A 1 85 ? 5.506 -1.860 -0.614 1.00 86.56 85 LYS A O 1
ATOM 681 N N . ALA A 1 86 ? 3.846 -3.372 -0.805 1.00 79.06 86 ALA A N 1
ATOM 682 C CA . ALA A 1 86 ? 2.772 -2.455 -0.470 1.00 79.06 86 ALA A CA 1
ATOM 683 C C . ALA A 1 86 ? 2.876 -2.086 1.018 1.00 79.06 86 ALA A C 1
ATOM 685 O O . ALA A 1 86 ? 3.171 -2.962 1.840 1.00 79.06 86 ALA A O 1
ATOM 686 N N . PRO A 1 87 ? 2.628 -0.819 1.386 1.00 71.50 87 PRO A N 1
ATOM 687 C CA . PRO A 1 87 ? 2.441 -0.464 2.782 1.00 71.50 87 PRO A CA 1
ATOM 688 C C . PRO A 1 87 ? 1.236 -1.220 3.358 1.00 71.50 87 PRO A C 1
ATOM 690 O O . PRO A 1 87 ? 0.339 -1.657 2.632 1.00 71.50 87 PRO A O 1
ATOM 693 N N . VAL A 1 88 ? 1.202 -1.361 4.682 1.00 60.97 88 VAL A N 1
ATOM 694 C CA . VAL A 1 88 ? 0.014 -1.860 5.384 1.00 60.97 88 VAL A CA 1
ATOM 695 C C . VAL A 1 88 ? -1.111 -0.836 5.184 1.00 60.97 88 VAL A C 1
ATOM 697 O O . VAL A 1 88 ? -1.073 0.234 5.786 1.00 60.97 88 VAL A O 1
ATOM 700 N N . ILE A 1 89 ? -2.102 -1.139 4.336 1.00 53.38 89 ILE A N 1
ATOM 701 C CA . ILE A 1 89 ? -3.367 -0.392 4.328 1.00 53.38 89 ILE A CA 1
ATOM 702 C C . ILE A 1 89 ? -4.241 -0.955 5.449 1.00 53.38 89 ILE A C 1
ATOM 704 O O . ILE A 1 89 ? -4.606 -2.131 5.426 1.00 53.38 89 ILE A O 1
ATOM 708 N N . TYR A 1 90 ? -4.632 -0.104 6.396 1.00 46.47 90 TYR A N 1
ATOM 709 C CA . TYR A 1 90 ? -5.719 -0.409 7.322 1.00 46.47 90 TYR A CA 1
ATOM 710 C C . TYR A 1 90 ? -7.063 -0.218 6.604 1.00 46.47 90 TYR A C 1
ATOM 712 O O . TYR A 1 90 ? -7.685 0.839 6.703 1.00 46.47 90 TYR A O 1
ATOM 720 N N . GLU A 1 91 ? -7.513 -1.221 5.846 1.00 46.06 91 GLU A N 1
ATOM 721 C CA . GLU A 1 91 ? -8.893 -1.239 5.351 1.00 46.06 91 GLU A CA 1
ATOM 722 C C . GLU A 1 91 ? -9.821 -1.455 6.548 1.00 46.06 91 GLU A C 1
ATOM 724 O O . GLU A 1 91 ? -9.878 -2.538 7.130 1.00 46.06 91 GLU A O 1
ATOM 729 N N . MET A 1 92 ? -10.511 -0.395 6.965 1.00 39.41 92 MET A N 1
ATOM 730 C CA . MET A 1 92 ? -11.536 -0.498 7.992 1.00 39.41 92 MET A CA 1
ATOM 731 C C . MET A 1 92 ? -12.795 -1.091 7.369 1.00 39.41 92 MET A C 1
ATOM 733 O O . MET A 1 92 ? -13.387 -0.439 6.500 1.00 39.41 92 MET A O 1
ATOM 737 N N . PRO A 1 93 ? -13.273 -2.258 7.824 1.00 41.97 93 PRO A N 1
ATOM 738 C CA . PRO A 1 93 ? -14.650 -2.594 7.552 1.00 41.97 93 PRO A CA 1
ATOM 739 C C . PRO A 1 93 ? -15.529 -1.511 8.197 1.00 41.97 93 PRO A C 1
ATOM 741 O O . PRO A 1 93 ? -15.264 -0.992 9.286 1.00 41.97 93 PRO A O 1
ATOM 744 N N . LEU A 1 94 ? -16.522 -1.058 7.439 1.00 40.16 94 LEU A N 1
ATOM 745 C CA . LEU A 1 94 ? -17.568 -0.200 7.963 1.00 40.16 94 LEU A CA 1
ATOM 746 C C . LEU A 1 94 ? -18.647 -1.139 8.495 1.00 40.16 94 LEU A C 1
ATOM 748 O O . LEU A 1 94 ? -19.437 -1.656 7.709 1.00 40.16 94 LEU A O 1
ATOM 752 N N . ARG A 1 95 ? -18.705 -1.372 9.809 1.00 43.91 95 ARG A N 1
ATOM 753 C CA . ARG A 1 95 ? -19.906 -1.981 10.389 1.00 43.91 95 ARG A CA 1
ATOM 754 C C . ARG A 1 95 ? -21.103 -1.076 10.151 1.00 43.91 95 ARG A C 1
ATOM 756 O O . ARG A 1 95 ? -21.090 0.106 10.499 1.00 43.91 95 ARG A O 1
ATOM 763 N N . GLU A 1 96 ? -22.163 -1.676 9.631 1.00 49.66 96 GLU A N 1
ATOM 764 C CA . GLU A 1 96 ? -23.506 -1.164 9.830 1.00 49.66 96 GLU A CA 1
ATOM 765 C C . GLU A 1 96 ? -23.787 -1.233 11.333 1.00 49.66 96 GLU A C 1
ATOM 767 O O . GLU A 1 96 ? -23.880 -2.306 11.930 1.00 49.66 96 GLU A O 1
ATOM 772 N N . THR A 1 97 ? -23.838 -0.079 11.991 1.00 46.12 97 THR A N 1
ATOM 773 C CA . THR A 1 97 ? -24.393 -0.016 13.337 1.00 46.12 97 THR A CA 1
ATOM 774 C C . THR A 1 97 ? -25.900 -0.139 13.182 1.00 46.12 97 THR A C 1
ATOM 776 O O . THR A 1 97 ? -26.530 0.782 12.660 1.00 46.12 97 THR A O 1
ATOM 779 N N . GLU A 1 98 ? -26.487 -1.256 13.614 1.00 47.47 98 GLU A N 1
ATOM 780 C CA . GLU A 1 98 ? -27.935 -1.307 13.799 1.00 47.47 98 GLU A CA 1
ATOM 781 C C . GLU A 1 98 ? -28.326 -0.170 14.749 1.00 47.47 98 GLU A C 1
ATOM 783 O O . GLU A 1 98 ? -27.925 -0.148 15.918 1.00 47.47 98 GLU A O 1
ATOM 788 N N . ASN A 1 99 ? -29.095 0.790 14.236 1.00 49.62 99 ASN A N 1
ATOM 789 C CA . ASN A 1 99 ? -29.802 1.745 15.072 1.00 49.62 99 ASN A CA 1
ATOM 790 C C . ASN A 1 99 ? -30.796 0.943 15.911 1.00 49.62 99 ASN A C 1
ATOM 792 O O . ASN A 1 99 ? -31.871 0.573 15.434 1.00 49.62 99 ASN A O 1
ATOM 796 N N . LYS A 1 100 ? -30.445 0.661 17.167 1.00 50.31 100 LYS A N 1
ATOM 797 C CA . LYS A 1 100 ? -31.470 0.303 18.142 1.00 50.31 100 LYS A CA 1
ATOM 798 C C . LYS A 1 100 ? -32.409 1.506 18.245 1.00 50.31 100 LYS A C 1
ATOM 800 O O . LYS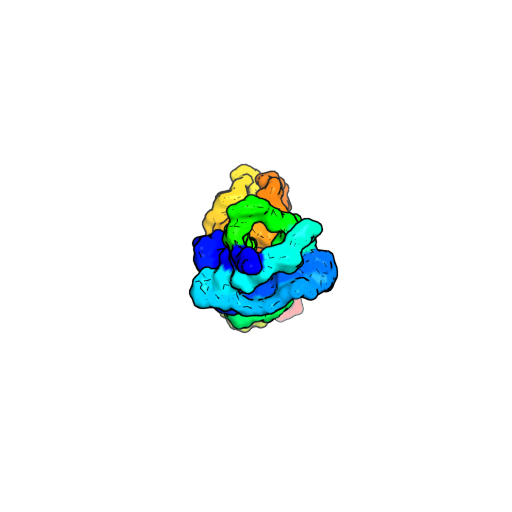 A 1 100 ? -31.945 2.635 18.347 1.00 50.31 100 LYS A O 1
ATOM 805 N N . ASP A 1 101 ? -33.707 1.238 18.141 1.00 53.91 101 ASP A N 1
ATOM 806 C CA . ASP A 1 101 ? -34.806 2.183 18.392 1.00 53.91 101 ASP A CA 1
ATOM 807 C C . ASP A 1 101 ? -35.264 3.087 17.228 1.00 53.91 101 ASP A C 1
ATOM 809 O O . ASP A 1 101 ? -36.073 3.988 17.430 1.00 53.91 101 ASP A O 1
ATOM 813 N N . GLY A 1 102 ? -34.859 2.808 15.981 1.00 53.78 102 GLY A N 1
ATOM 814 C CA . GLY A 1 102 ? -35.514 3.396 14.796 1.00 53.78 102 GLY A CA 1
ATOM 815 C C . GLY A 1 102 ? -35.352 4.916 14.630 1.00 53.78 102 GLY A C 1
ATOM 816 O O . GLY A 1 102 ? -36.090 5.534 13.861 1.00 53.78 102 GLY A O 1
ATOM 817 N N . GLU A 1 103 ? -34.391 5.530 15.323 1.00 52.59 103 GLU A N 1
ATOM 818 C CA . GLU A 1 103 ? -34.058 6.944 15.147 1.00 52.59 103 GLU A CA 1
ATOM 819 C C . GLU A 1 103 ? -33.454 7.212 13.754 1.00 52.59 103 GLU A C 1
ATOM 821 O O . GLU A 1 103 ? -32.878 6.325 13.114 1.00 52.59 103 GLU A O 1
ATOM 826 N N . LYS A 1 104 ? -33.553 8.458 13.266 1.00 49.16 104 LYS A N 1
ATOM 827 C CA . LYS A 1 104 ? -32.806 8.903 12.077 1.00 49.16 104 LYS A CA 1
ATOM 828 C C . LYS A 1 104 ? -31.311 8.712 12.351 1.00 49.16 104 LYS A C 1
ATOM 830 O O . LYS A 1 104 ? -30.783 9.298 13.289 1.00 49.16 104 LYS A O 1
ATOM 835 N N . ALA A 1 105 ? -30.639 7.901 11.536 1.00 51.16 105 ALA A N 1
ATOM 836 C CA . ALA A 1 105 ? -29.219 7.591 11.677 1.00 51.16 105 ALA A CA 1
ATOM 837 C C . ALA A 1 105 ? -28.335 8.809 11.360 1.00 51.16 105 ALA A C 1
ATOM 839 O O . ALA A 1 105 ? -27.783 8.931 10.269 1.00 51.16 105 ALA A O 1
ATOM 840 N N . GLU A 1 106 ? -28.179 9.718 12.317 1.00 55.16 106 GLU A N 1
ATOM 841 C CA . GLU A 1 106 ? -27.042 10.631 12.327 1.00 55.16 106 GLU A CA 1
ATOM 842 C C . GLU A 1 106 ? -25.866 9.896 12.968 1.00 55.16 106 GLU A C 1
ATOM 844 O O . GLU A 1 106 ? -25.800 9.719 14.185 1.00 55.16 106 GLU A O 1
ATOM 849 N N . TYR A 1 107 ? -24.949 9.407 12.133 1.00 57.34 107 TYR A N 1
ATOM 850 C CA . TYR A 1 107 ? -23.721 8.771 12.597 1.00 57.34 107 TYR A CA 1
ATOM 851 C C . TYR A 1 107 ? -22.957 9.723 13.530 1.00 57.34 107 TYR A C 1
ATOM 853 O O . TYR A 1 107 ? -22.486 10.778 13.103 1.00 57.34 107 TYR A O 1
ATOM 861 N N . ARG A 1 108 ? -22.803 9.333 14.800 1.00 62.00 108 ARG A N 1
ATOM 862 C CA . ARG A 1 108 ? -21.930 10.012 15.764 1.00 62.00 108 ARG A CA 1
ATOM 863 C C . ARG A 1 108 ? -20.683 9.169 15.975 1.00 62.00 108 ARG A C 1
ATOM 865 O O . ARG A 1 108 ? -20.763 8.059 16.497 1.00 62.00 108 ARG A O 1
ATOM 872 N N . GLN A 1 109 ? -19.533 9.695 15.560 1.00 73.31 109 GLN A N 1
ATOM 873 C CA . GLN A 1 109 ? -18.254 9.027 15.765 1.00 73.31 109 GLN A CA 1
ATOM 874 C C . GLN A 1 109 ? -17.942 8.927 17.259 1.00 73.31 109 GLN A C 1
ATOM 876 O O . GLN A 1 109 ? -17.998 9.921 17.984 1.00 73.31 109 GLN A O 1
ATOM 881 N N . ALA A 1 110 ? -17.627 7.718 17.722 1.00 78.38 110 ALA A N 1
ATOM 882 C CA . ALA A 1 110 ? -17.172 7.514 19.087 1.00 78.38 110 ALA A CA 1
ATOM 883 C C . ALA A 1 110 ? -15.784 8.138 19.283 1.00 78.38 110 ALA A C 1
ATOM 885 O O . ALA A 1 110 ? -14.968 8.178 18.360 1.00 78.38 110 ALA A O 1
ATOM 886 N N . TYR A 1 111 ? -15.510 8.582 20.503 1.00 82.88 111 TYR A N 1
ATOM 887 C CA . TYR A 1 111 ? -14.201 9.069 20.912 1.00 82.88 111 TYR A CA 1
ATOM 888 C C . TYR A 1 111 ? -13.807 8.457 22.258 1.00 82.88 111 TYR A C 1
ATOM 890 O O . TYR A 1 111 ? -14.664 7.988 23.009 1.00 82.88 111 TYR A O 1
ATOM 898 N N . TYR A 1 112 ? -12.510 8.474 22.544 1.00 86.75 112 TYR A N 1
ATOM 899 C CA . TYR A 1 112 ? -11.908 8.121 23.821 1.00 86.75 112 TYR A CA 1
ATOM 900 C C . TYR A 1 112 ? -11.185 9.348 24.369 1.00 86.75 112 TYR A C 1
ATOM 902 O O . TYR A 1 112 ? -10.421 9.980 23.650 1.00 86.75 112 TYR A O 1
ATOM 910 N N . GLU A 1 113 ? -11.400 9.684 25.634 1.00 87.38 113 GLU A N 1
ATOM 911 C CA . GLU A 1 113 ? -10.610 10.702 26.327 1.00 87.38 113 GLU A CA 1
ATOM 912 C C . GLU A 1 113 ? -9.555 9.984 27.155 1.00 87.38 113 GLU A C 1
ATOM 914 O O . GLU A 1 113 ? -9.890 9.204 28.050 1.00 87.38 113 GLU A O 1
ATOM 919 N N . VAL A 1 114 ? -8.290 10.238 26.849 1.00 88.38 114 VAL A N 1
ATOM 920 C CA . VAL A 1 114 ? -7.147 9.588 27.487 1.00 88.38 114 VAL A CA 1
ATOM 921 C C . VAL A 1 114 ? -7.146 9.850 28.992 1.00 88.38 114 VAL A C 1
ATOM 923 O O . VAL A 1 114 ? -7.208 10.995 29.446 1.00 88.38 114 VAL A O 1
ATOM 926 N N . GLN A 1 115 ? -7.031 8.783 29.779 1.00 89.06 115 GLN A N 1
ATOM 927 C CA . GLN A 1 115 ? -6.977 8.829 31.233 1.00 89.06 115 GLN A CA 1
ATOM 928 C C . GLN A 1 115 ? -5.538 8.723 31.746 1.00 89.06 115 GLN A C 1
ATOM 930 O O . GLN A 1 115 ? -4.606 8.314 31.053 1.00 89.06 115 GLN A O 1
ATOM 935 N N . SER A 1 116 ? -5.345 9.106 33.010 1.00 89.88 116 SER A N 1
ATOM 936 C CA . SER A 1 116 ? -4.038 8.999 33.665 1.00 89.88 116 SER A CA 1
ATOM 937 C C . SER A 1 116 ? -3.581 7.539 33.719 1.00 89.88 116 SER A C 1
ATOM 939 O O . SER A 1 116 ? -4.288 6.691 34.264 1.00 89.88 116 SER A O 1
ATOM 941 N N . GLY A 1 117 ? -2.383 7.263 33.199 1.00 87.81 117 GLY A N 1
ATOM 942 C CA . GLY A 1 117 ? -1.808 5.916 33.169 1.00 87.81 117 GLY A CA 1
ATOM 943 C C . GLY A 1 117 ? -2.320 5.024 32.034 1.00 87.81 117 GLY A C 1
ATOM 944 O O . GLY A 1 117 ? -2.129 3.808 32.095 1.00 87.81 117 GLY A O 1
ATOM 945 N N . ASP A 1 118 ? -2.982 5.585 31.022 1.00 91.69 118 ASP A N 1
ATOM 946 C CA . ASP A 1 118 ? -3.277 4.841 29.801 1.00 91.69 118 ASP A CA 1
ATOM 947 C C . ASP A 1 118 ? -2.034 4.635 28.934 1.00 91.69 118 ASP A C 1
ATOM 949 O O . ASP A 1 118 ? -1.127 5.466 28.885 1.00 91.69 118 ASP A O 1
ATOM 953 N N . THR A 1 119 ? -2.027 3.507 28.225 1.00 93.00 119 THR A N 1
ATOM 954 C CA . THR A 1 119 ? -1.103 3.226 27.124 1.00 93.00 119 THR A CA 1
ATOM 955 C C . THR A 1 119 ? -1.913 2.982 25.858 1.00 93.00 119 THR A C 1
ATOM 957 O O . THR A 1 119 ? -3.090 2.608 25.929 1.00 93.00 119 THR A O 1
ATOM 960 N N . TRP A 1 120 ? -1.289 3.158 24.696 1.00 92.75 120 TRP A N 1
ATOM 961 C CA . TRP A 1 120 ? -1.939 2.932 23.409 1.00 92.75 120 TRP A CA 1
ATOM 962 C C . TRP A 1 120 ? -2.535 1.522 23.314 1.00 92.75 120 TRP A C 1
ATOM 964 O O . TRP A 1 120 ? -3.686 1.352 22.912 1.00 92.75 120 TRP A O 1
ATOM 974 N N . GLU A 1 121 ? -1.790 0.513 23.762 1.00 92.62 121 GLU A N 1
ATOM 975 C CA . GLU A 1 121 ? -2.193 -0.895 23.740 1.00 92.62 121 GLU A CA 1
ATOM 976 C C . GLU A 1 121 ? -3.393 -1.152 24.651 1.00 92.62 121 GLU A C 1
ATOM 978 O O . GLU A 1 121 ? -4.287 -1.929 24.308 1.00 92.62 121 GLU A O 1
ATOM 983 N N . LYS A 1 122 ? -3.436 -0.493 25.816 1.00 91.69 122 LYS A N 1
ATOM 984 C CA . LYS A 1 122 ? -4.559 -0.608 26.747 1.00 91.69 122 LYS A CA 1
ATOM 985 C C . LYS A 1 122 ? -5.831 -0.027 26.133 1.00 91.69 122 LYS A C 1
ATOM 987 O O . LYS A 1 122 ? -6.855 -0.708 26.167 1.00 91.69 122 LYS A O 1
ATOM 992 N N . ILE A 1 123 ? -5.756 1.170 25.544 1.00 90.62 123 ILE A N 1
ATOM 993 C CA . ILE A 1 123 ? -6.899 1.822 24.886 1.00 90.62 123 ILE A CA 1
ATOM 994 C C . ILE A 1 123 ? -7.393 0.959 23.722 1.00 90.62 123 ILE A C 1
ATOM 996 O O . ILE A 1 123 ? -8.583 0.654 23.647 1.00 90.62 123 ILE A O 1
ATOM 1000 N N . ALA A 1 124 ? -6.485 0.506 22.854 1.00 91.31 124 ALA A N 1
ATOM 1001 C CA . ALA A 1 124 ? -6.817 -0.339 21.712 1.00 91.31 124 ALA A CA 1
ATOM 1002 C C . ALA A 1 124 ? -7.531 -1.630 22.142 1.00 91.31 124 ALA A C 1
ATOM 1004 O O . ALA A 1 124 ? -8.591 -1.959 21.611 1.00 91.31 124 ALA A O 1
ATOM 1005 N N . ARG A 1 125 ? -7.008 -2.314 23.167 1.00 90.44 125 ARG A N 1
ATOM 1006 C CA . ARG A 1 125 ? -7.616 -3.531 23.718 1.00 90.44 125 ARG A CA 1
ATOM 1007 C C . ARG A 1 125 ? -8.991 -3.276 24.334 1.00 90.44 125 ARG A C 1
ATOM 1009 O O . ARG A 1 125 ? -9.901 -4.067 24.115 1.00 90.44 125 ARG A O 1
ATOM 1016 N N . GLU A 1 126 ? -9.151 -2.207 25.114 1.00 87.88 126 GLU A N 1
ATOM 1017 C CA . GLU A 1 126 ? -10.440 -1.852 25.730 1.00 87.88 126 GLU A CA 1
ATOM 1018 C C . GLU A 1 126 ? -11.504 -1.493 24.684 1.00 87.88 126 GLU A C 1
ATOM 1020 O O . GLU A 1 126 ? -12.681 -1.813 24.866 1.00 87.88 126 GLU A O 1
ATOM 1025 N N . CYS A 1 127 ? -11.082 -0.866 23.586 1.00 86.50 127 CYS A N 1
ATOM 1026 C CA . CYS A 1 127 ? -11.948 -0.454 22.486 1.00 86.50 127 CYS A CA 1
ATOM 1027 C C . CYS A 1 127 ? -12.079 -1.520 21.385 1.00 86.50 127 CYS A C 1
ATOM 1029 O O . CYS A 1 127 ? -12.655 -1.229 20.341 1.00 86.50 127 CYS A O 1
ATOM 1031 N N . GLU A 1 128 ? -11.548 -2.731 21.591 1.00 86.88 128 GLU A N 1
ATOM 1032 C CA . GLU A 1 128 ? -11.548 -3.831 20.610 1.00 86.88 128 GLU A CA 1
ATOM 1033 C C . GLU A 1 128 ? -11.073 -3.388 19.205 1.00 86.88 128 GLU A C 1
ATOM 1035 O O . GLU A 1 128 ? -11.656 -3.736 18.183 1.00 86.88 128 GLU A O 1
ATOM 1040 N N . THR A 1 129 ? -9.998 -2.595 19.162 1.00 87.69 129 THR A N 1
ATOM 1041 C CA . THR A 1 129 ? -9.345 -2.083 17.945 1.00 87.69 129 THR A CA 1
ATOM 1042 C C . THR A 1 129 ? -7.818 -2.257 18.040 1.00 87.69 129 THR A C 1
ATOM 1044 O O . THR A 1 129 ? -7.322 -2.943 18.934 1.00 87.69 129 THR A O 1
ATOM 1047 N N . ASN A 1 130 ? -7.042 -1.661 17.132 1.00 89.38 130 ASN A N 1
ATOM 1048 C CA . ASN A 1 130 ? -5.580 -1.625 17.200 1.00 89.38 130 ASN A CA 1
ATOM 1049 C C . ASN A 1 130 ? -5.039 -0.184 17.263 1.00 89.38 130 ASN A C 1
ATOM 1051 O O . ASN A 1 130 ? -5.715 0.771 16.878 1.00 89.38 130 ASN A O 1
ATOM 1055 N N . VAL A 1 131 ? -3.811 -0.044 17.774 1.00 90.12 131 VAL A N 1
ATOM 1056 C CA . VAL A 1 131 ? -3.145 1.249 18.012 1.00 90.12 131 VAL A CA 1
ATOM 1057 C C . VAL A 1 131 ? -3.011 2.059 16.730 1.00 90.12 131 VAL A C 1
ATOM 1059 O O . VAL A 1 131 ? -3.394 3.227 16.696 1.00 90.12 131 VAL A O 1
ATOM 1062 N N . SER A 1 132 ? -2.500 1.432 15.675 1.00 85.50 132 SER A N 1
ATOM 1063 C CA . SER A 1 132 ? -2.237 2.092 14.401 1.00 85.50 132 SER A CA 1
ATOM 1064 C C . SER A 1 132 ? -3.508 2.657 13.777 1.00 85.50 132 SER A C 1
ATOM 1066 O O . SER A 1 132 ? -3.479 3.737 13.200 1.00 85.50 132 SER A O 1
ATOM 1068 N N . LEU A 1 133 ? -4.648 1.991 13.963 1.00 83.75 133 LEU A N 1
ATOM 1069 C CA . LEU A 1 133 ? -5.922 2.471 13.455 1.00 83.75 133 LEU A CA 1
ATOM 1070 C C . LEU A 1 133 ? -6.443 3.692 14.221 1.00 83.75 133 LEU A C 1
ATOM 1072 O O . LEU A 1 133 ? -6.984 4.615 13.614 1.00 83.75 133 LEU A O 1
ATOM 1076 N N . ILE A 1 134 ? -6.261 3.722 15.545 1.00 88.50 134 ILE A N 1
ATOM 1077 C CA . ILE A 1 134 ? -6.577 4.919 16.333 1.00 88.50 134 ILE A CA 1
ATOM 1078 C C . ILE A 1 134 ? -5.683 6.075 15.869 1.00 88.50 134 ILE A C 1
ATOM 1080 O O . ILE A 1 134 ? -6.189 7.161 15.603 1.00 88.50 134 ILE A O 1
ATOM 1084 N N . LYS A 1 135 ? -4.374 5.847 15.714 1.00 88.75 135 LYS A N 1
ATOM 1085 C CA . LYS A 1 135 ? -3.433 6.879 15.258 1.00 88.75 135 LYS A CA 1
ATOM 1086 C C . LYS A 1 135 ? -3.781 7.417 13.872 1.00 88.75 135 LYS A C 1
ATOM 1088 O O . LYS A 1 135 ? -3.895 8.625 13.711 1.00 88.75 135 LYS A O 1
ATOM 1093 N N . PHE A 1 136 ? -4.053 6.528 12.920 1.00 83.38 136 PHE A N 1
ATOM 1094 C CA . PHE A 1 136 ? -4.402 6.881 11.545 1.00 83.38 136 PHE A CA 1
ATOM 1095 C C . PHE A 1 136 ? -5.611 7.825 11.457 1.00 83.38 136 PHE A C 1
ATOM 1097 O O . PHE A 1 136 ? -5.539 8.852 10.792 1.00 83.38 136 PHE A O 1
ATOM 1104 N N . ILE A 1 137 ? -6.707 7.522 12.164 1.00 84.62 137 ILE A N 1
ATOM 1105 C CA . ILE A 1 137 ? -7.935 8.344 12.135 1.00 84.62 137 ILE A CA 1
ATOM 1106 C C . ILE A 1 137 ? -7.729 9.714 12.785 1.00 84.62 137 ILE A C 1
ATOM 1108 O O . ILE A 1 137 ? -8.429 10.667 12.455 1.00 84.62 137 ILE A O 1
ATOM 1112 N N . ASN A 1 138 ? -6.783 9.807 13.715 1.00 87.44 138 ASN A N 1
ATOM 1113 C CA . ASN A 1 138 ? -6.441 11.050 14.395 1.00 87.44 138 ASN A CA 1
ATOM 1114 C C . ASN A 1 138 ? -5.258 11.776 13.736 1.00 87.44 138 ASN A C 1
ATOM 1116 O O . ASN A 1 138 ? -4.738 12.713 14.332 1.00 87.44 138 ASN A O 1
ATOM 1120 N N . GLU A 1 139 ? -4.826 11.343 12.543 1.00 86.50 139 GLU A N 1
ATOM 1121 C CA . GLU A 1 139 ? -3.691 11.921 11.805 1.00 86.50 139 GLU A CA 1
ATOM 1122 C C . GLU A 1 139 ? -2.385 11.9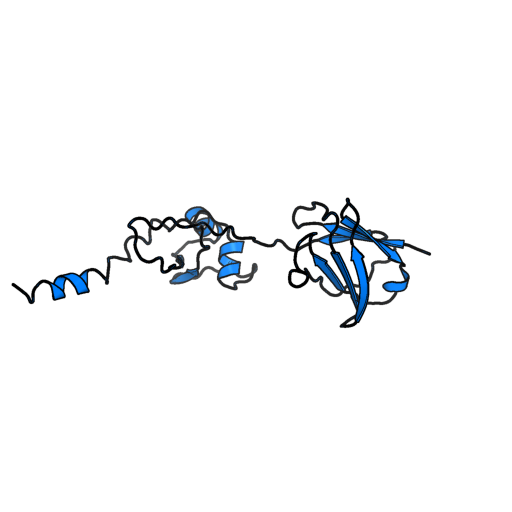58 12.628 1.00 86.50 139 GLU A C 1
ATOM 1124 O O . GLU A 1 139 ? -1.540 12.834 12.455 1.00 86.50 139 GLU A O 1
ATOM 1129 N N . LEU A 1 140 ? -2.215 10.989 13.535 1.00 85.69 140 LEU A N 1
ATOM 1130 C CA . LEU A 1 140 ? -1.031 10.841 14.380 1.00 85.69 140 LEU A CA 1
ATOM 1131 C C . LEU A 1 140 ? -0.007 9.921 13.717 1.00 85.69 140 LEU A C 1
ATOM 1133 O O . LEU A 1 140 ? -0.360 8.922 13.084 1.00 85.69 140 LEU A O 1
ATOM 1137 N N . SER A 1 141 ? 1.274 10.228 13.910 1.00 78.00 141 SER A N 1
ATOM 1138 C CA . SER A 1 141 ? 2.373 9.404 13.412 1.00 78.00 141 SER A CA 1
ATOM 1139 C C . SER A 1 141 ? 2.585 8.153 14.276 1.00 78.00 141 SER A C 1
ATOM 1141 O O . SER A 1 141 ? 2.237 8.101 15.463 1.00 78.00 141 SER A O 1
ATOM 1143 N N . ASP A 1 142 ? 3.208 7.117 13.712 1.00 72.25 142 ASP A N 1
ATOM 1144 C CA . ASP A 1 142 ? 3.578 5.929 14.493 1.00 72.25 142 ASP A CA 1
ATOM 1145 C C . ASP A 1 142 ? 4.601 6.256 15.599 1.00 72.25 142 ASP A C 1
ATOM 1147 O O . ASP A 1 142 ? 4.571 5.619 16.655 1.00 72.25 142 ASP A O 1
ATOM 1151 N N . ASP A 1 143 ? 5.390 7.321 15.423 1.00 74.75 143 ASP A N 1
ATOM 1152 C CA . ASP A 1 143 ? 6.350 7.836 16.407 1.00 74.75 143 ASP A CA 1
ATOM 1153 C C . ASP A 1 143 ? 5.691 8.619 17.560 1.00 74.75 143 ASP A C 1
ATOM 1155 O O . ASP A 1 143 ? 6.311 8.805 18.615 1.00 74.75 143 ASP A O 1
ATOM 1159 N N . ASP A 1 144 ? 4.418 9.024 17.422 1.00 73.62 144 ASP A N 1
ATOM 1160 C CA . ASP A 1 144 ? 3.656 9.683 18.489 1.00 73.62 144 ASP A CA 1
ATOM 1161 C C . ASP A 1 144 ? 3.348 8.693 19.619 1.00 73.62 144 ASP A C 1
ATOM 1163 O O . ASP A 1 144 ? 2.321 8.009 19.670 1.00 73.62 144 ASP A O 1
ATOM 1167 N N . SER A 1 145 ? 4.303 8.563 20.531 1.00 72.75 145 SER A N 1
ATOM 1168 C CA . SER A 1 145 ? 4.277 7.608 21.642 1.00 72.75 145 SER A CA 1
ATOM 1169 C C . SER A 1 145 ? 3.643 8.179 22.911 1.00 72.75 145 SER A C 1
ATOM 1171 O O . SER A 1 145 ? 3.222 7.416 23.780 1.00 72.75 145 SER A O 1
ATOM 1173 N N . VAL A 1 146 ? 3.530 9.506 23.022 1.00 80.88 146 VAL A N 1
ATOM 1174 C CA . VAL A 1 146 ? 3.104 10.171 24.258 1.00 80.88 146 VAL A CA 1
ATOM 1175 C C . VAL A 1 146 ? 1.593 10.387 24.280 1.00 80.88 146 VAL A C 1
ATOM 1177 O O . VAL A 1 146 ? 1.057 11.238 23.575 1.00 80.88 146 VAL A O 1
ATOM 1180 N N . LEU A 1 147 ? 0.911 9.656 25.160 1.00 87.19 147 LEU A N 1
ATOM 1181 C CA . LEU A 1 147 ? -0.490 9.888 25.498 1.00 87.19 147 LEU A CA 1
ATOM 1182 C C . LEU A 1 147 ? -0.604 10.929 26.615 1.00 87.19 147 LEU A C 1
ATOM 1184 O O . LEU A 1 147 ? -0.119 10.723 27.727 1.00 87.19 147 LEU A O 1
ATOM 1188 N N . GLN A 1 148 ? -1.270 12.047 26.327 1.00 86.25 148 GLN A N 1
ATOM 1189 C CA . GLN A 1 148 ? -1.554 13.088 27.315 1.00 86.25 148 GLN A CA 1
ATOM 1190 C C . GLN A 1 148 ? -2.962 12.903 27.879 1.00 86.25 148 GLN A C 1
ATOM 1192 O O . GLN A 1 148 ? -3.918 12.739 27.125 1.00 86.25 148 GLN A O 1
ATOM 1197 N N . LYS A 1 149 ? -3.107 12.961 29.208 1.00 88.31 149 LYS A N 1
ATOM 1198 C CA . LYS A 1 149 ? -4.425 12.941 29.857 1.00 88.31 149 LYS A CA 1
ATOM 1199 C C . LYS A 1 149 ? -5.304 14.067 29.295 1.00 88.31 149 LYS A C 1
ATOM 1201 O O . LYS A 1 149 ? -4.853 15.205 29.216 1.00 88.31 149 LYS A O 1
ATOM 1206 N N . GLY A 1 150 ? -6.559 13.754 28.979 1.00 82.19 150 GLY A N 1
ATOM 1207 C CA . GLY A 1 150 ? -7.521 14.702 28.410 1.00 82.19 150 GLY A CA 1
ATOM 1208 C C . GLY A 1 150 ? -7.457 14.820 26.884 1.00 82.19 150 GLY A C 1
ATOM 1209 O O . GLY A 1 150 ? -8.281 15.519 26.299 1.00 82.19 150 GLY A O 1
ATOM 1210 N N . LEU A 1 151 ? -6.519 14.132 26.220 1.00 86.88 151 LEU A N 1
ATOM 1211 C CA . LEU A 1 151 ? -6.500 14.035 24.761 1.00 86.88 151 LEU A CA 1
ATOM 1212 C C . LEU A 1 151 ? -7.737 13.274 24.273 1.00 86.88 151 LEU A C 1
ATOM 1214 O O . LEU A 1 151 ? -8.025 12.178 24.755 1.00 86.88 151 LEU A O 1
ATOM 1218 N N . ILE A 1 152 ? -8.439 13.844 23.296 1.00 86.75 152 ILE A N 1
ATOM 1219 C CA . ILE A 1 152 ? -9.579 13.212 22.636 1.00 86.75 152 ILE A CA 1
ATOM 1220 C C . ILE A 1 152 ? -9.084 12.469 21.400 1.00 86.75 152 ILE A C 1
ATOM 1222 O O . ILE A 1 152 ? -8.519 13.071 20.493 1.00 86.75 152 ILE A O 1
ATOM 1226 N N . LEU A 1 153 ? -9.321 11.162 21.372 1.00 88.38 153 LEU A N 1
ATOM 1227 C CA . LEU A 1 153 ? -9.002 10.275 20.265 1.00 88.38 153 LEU A CA 1
ATOM 1228 C C . LEU A 1 153 ? -10.297 9.825 19.605 1.00 88.38 153 LEU A C 1
ATOM 1230 O O . LEU A 1 153 ? -11.114 9.148 20.229 1.00 88.38 153 LEU A O 1
ATOM 1234 N N . LEU A 1 154 ? -10.479 10.157 18.334 1.00 87.19 154 LEU A N 1
ATOM 1235 C CA . LEU A 1 154 ? -11.517 9.558 17.511 1.00 87.19 154 LEU A CA 1
ATOM 1236 C C . LEU A 1 154 ? -11.280 8.053 17.427 1.00 87.19 154 LEU A C 1
ATOM 1238 O O . LEU A 1 154 ? -10.173 7.591 17.143 1.00 87.19 154 LEU A O 1
ATOM 1242 N N . LEU A 1 155 ? -12.332 7.285 17.674 1.00 85.69 155 LEU A N 1
ATOM 1243 C CA . LEU A 1 155 ? -12.284 5.843 17.554 1.00 85.69 155 LEU A CA 1
ATOM 1244 C C . LEU A 1 155 ? -12.761 5.413 16.160 1.00 85.69 155 LEU A C 1
ATOM 1246 O O . LEU A 1 155 ? -13.615 6.078 15.555 1.00 85.69 155 LEU A O 1
ATOM 1250 N N . PRO A 1 156 ? -12.229 4.296 15.635 1.00 81.44 156 PRO A N 1
ATOM 1251 C CA . PRO A 1 156 ? -12.749 3.693 14.421 1.00 81.44 156 PRO A CA 1
ATOM 1252 C C . PRO A 1 156 ? -14.217 3.297 14.571 1.00 81.44 156 PRO A C 1
ATOM 1254 O O . PRO A 1 156 ? -14.671 2.978 15.666 1.00 81.44 156 PRO A O 1
ATOM 1257 N N . ARG A 1 157 ? -14.952 3.278 13.453 1.00 74.69 157 ARG A N 1
ATOM 1258 C CA . ARG A 1 157 ? -16.396 2.978 13.399 1.00 74.69 157 ARG A CA 1
ATOM 1259 C C . ARG A 1 157 ? -16.806 1.685 14.105 1.00 74.69 157 ARG A C 1
ATOM 1261 O O . ARG A 1 157 ? -17.915 1.603 14.618 1.00 74.69 157 ARG A O 1
ATOM 1268 N N . GLU A 1 158 ? -15.917 0.701 14.148 1.00 72.69 158 GLU A N 1
ATOM 1269 C CA . GLU A 1 158 ? -16.175 -0.601 14.769 1.00 72.69 158 GLU A CA 1
ATOM 1270 C C . GLU A 1 158 ? -15.678 -0.721 16.210 1.00 72.69 158 GLU A C 1
ATOM 1272 O O . GLU A 1 158 ? -15.875 -1.761 16.839 1.00 72.69 158 GLU A O 1
ATOM 1277 N N . ALA A 1 159 ? -15.024 0.317 16.735 1.00 79.69 159 ALA A N 1
ATOM 1278 C CA . ALA A 1 159 ? -14.501 0.289 18.084 1.00 79.69 159 ALA A CA 1
ATOM 1279 C C . ALA A 1 159 ? -15.635 0.108 19.089 1.00 79.69 159 ALA A C 1
ATOM 1281 O O . ALA A 1 159 ? -16.662 0.797 19.063 1.00 79.69 159 ALA A O 1
ATOM 1282 N N . LYS A 1 160 ? -15.418 -0.791 20.041 1.00 78.88 160 LYS A N 1
ATOM 1283 C CA . LYS A 1 160 ? -16.315 -0.930 21.172 1.00 78.88 160 LYS A CA 1
ATOM 1284 C C . LYS A 1 160 ? -16.262 0.335 22.011 1.00 78.88 160 LYS A C 1
ATOM 1286 O O . LYS A 1 160 ? -15.196 0.803 22.407 1.00 78.88 160 LYS A O 1
ATOM 1291 N N . ARG A 1 161 ? -17.441 0.871 22.328 1.00 67.81 161 ARG A N 1
ATOM 1292 C CA . ARG A 1 161 ? -17.548 2.042 23.194 1.00 67.81 161 ARG A CA 1
ATOM 1293 C C . ARG A 1 161 ? -16.966 1.722 24.584 1.00 67.81 161 ARG A C 1
ATOM 1295 O O . ARG A 1 161 ? -17.405 0.737 25.190 1.00 67.81 161 ARG A O 1
ATOM 1302 N N . PRO A 1 162 ? -16.063 2.554 25.129 1.00 63.69 162 PRO A N 1
ATOM 1303 C CA . PRO A 1 162 ? -15.457 2.308 26.433 1.00 63.69 162 PRO A CA 1
ATOM 1304 C C . PRO A 1 162 ? -16.520 2.325 27.529 1.00 63.69 162 PRO A C 1
ATOM 1306 O O . PRO A 1 162 ? -17.330 3.250 27.626 1.00 63.69 162 PRO A O 1
ATOM 1309 N N . SER A 1 163 ? -16.521 1.306 28.385 1.00 56.38 163 SER A N 1
ATOM 1310 C CA . SER A 1 163 ? -17.513 1.157 29.457 1.00 56.38 163 SER A CA 1
ATOM 1311 C C . SER A 1 163 ? -17.447 2.281 30.501 1.00 56.38 163 SER A C 1
ATOM 1313 O O . SER A 1 163 ? -18.483 2.651 31.047 1.00 56.38 163 SER A O 1
ATOM 1315 N N . LYS A 1 164 ? -16.262 2.863 30.734 1.00 54.56 164 LYS A N 1
ATOM 1316 C CA . LYS A 1 164 ? -16.013 3.887 31.768 1.00 54.56 164 LYS A CA 1
ATOM 1317 C C . LYS A 1 164 ? -16.450 5.308 31.394 1.00 54.56 164 LYS A C 1
ATOM 1319 O O . LYS A 1 164 ? -16.625 6.131 32.278 1.00 54.56 164 LYS A O 1
ATOM 1324 N N . GLN A 1 165 ? -16.683 5.597 30.113 1.00 53.69 165 GLN A N 1
ATOM 1325 C CA . GLN A 1 165 ? -17.172 6.910 29.659 1.00 53.69 165 GLN A CA 1
ATOM 1326 C C . GLN A 1 165 ? -18.704 6.983 29.550 1.00 53.69 165 GLN A C 1
ATOM 1328 O O . GLN A 1 165 ? -19.256 7.970 29.066 1.00 53.69 165 GLN A O 1
ATOM 1333 N N . ARG A 1 166 ? -19.420 5.948 30.010 1.00 49.59 166 ARG A N 1
ATOM 1334 C CA . ARG A 1 166 ? -20.890 5.959 30.074 1.00 49.59 166 ARG A CA 1
ATOM 1335 C C . ARG A 1 166 ? -21.440 6.955 31.098 1.00 49.59 166 ARG A C 1
ATOM 1337 O O . ARG A 1 166 ? -22.580 7.373 30.955 1.00 49.59 166 ARG A O 1
ATOM 1344 N N . GLU A 1 167 ? -20.655 7.359 32.095 1.00 43.53 167 GLU A N 1
ATOM 1345 C CA . GLU A 1 167 ? -21.144 8.198 33.200 1.00 43.53 167 GLU A CA 1
ATOM 1346 C C . GLU A 1 167 ? -21.164 9.705 32.886 1.00 43.53 167 GLU A C 1
ATOM 1348 O O . GLU A 1 167 ? -21.891 10.447 33.545 1.00 43.53 167 GLU A O 1
ATOM 1353 N N . GLY A 1 168 ? -20.424 10.157 31.863 1.00 40.22 168 GLY A N 1
ATOM 1354 C CA . GLY A 1 168 ? -20.325 11.574 31.479 1.00 40.22 168 GLY A CA 1
ATOM 1355 C C . GLY A 1 168 ? -21.389 12.059 30.489 1.00 40.22 168 GLY A C 1
ATOM 1356 O O . GLY A 1 168 ? -21.607 13.259 30.379 1.00 40.22 168 GLY A O 1
ATOM 1357 N N . ILE A 1 169 ? -22.092 11.147 29.805 1.00 44.81 169 ILE A N 1
ATOM 1358 C CA . ILE A 1 169 ? -23.261 11.483 28.975 1.00 44.81 169 ILE A CA 1
ATOM 1359 C C . ILE A 1 169 ? -24.523 11.128 29.763 1.00 44.81 169 ILE A C 1
ATOM 1361 O O . ILE A 1 169 ? -25.272 10.229 29.395 1.00 44.81 169 ILE A O 1
ATOM 1365 N N . LYS A 1 170 ? -24.752 11.805 30.892 1.00 36.38 170 LYS A N 1
ATOM 1366 C CA . LYS A 1 170 ? -26.123 11.949 31.389 1.00 36.38 170 LYS A CA 1
ATOM 1367 C C . LYS A 1 170 ? -26.767 13.031 30.542 1.00 36.38 170 LYS A C 1
ATOM 1369 O O . LYS A 1 170 ? -26.580 14.208 30.818 1.00 36.38 170 LYS A O 1
ATOM 1374 N N . ASP A 1 171 ? -27.430 12.593 29.479 1.00 42.62 171 ASP A N 1
ATOM 1375 C CA . ASP A 1 171 ? -28.495 13.280 28.755 1.00 42.62 171 ASP A CA 1
ATOM 1376 C C . ASP A 1 171 ? -28.665 14.777 29.076 1.00 42.62 171 ASP A C 1
ATOM 1378 O O . ASP A 1 171 ? -29.591 15.187 29.775 1.00 42.62 171 ASP A O 1
ATOM 1382 N N . GLU A 1 172 ? -27.847 15.645 28.478 1.00 35.88 172 GLU A N 1
ATOM 1383 C CA . GLU A 1 172 ? -28.233 17.060 28.372 1.00 35.88 172 GLU A CA 1
ATOM 1384 C C . GLU A 1 172 ? -29.447 17.241 27.442 1.00 35.88 172 GLU A C 1
ATOM 1386 O O . GLU A 1 172 ? -30.064 18.304 27.425 1.00 35.88 172 GLU A O 1
ATOM 1391 N N . ASN A 1 173 ? -29.874 16.178 26.746 1.00 37.84 173 ASN A N 1
ATOM 1392 C CA . ASN A 1 173 ? -31.087 16.180 25.937 1.00 37.84 173 ASN A CA 1
ATOM 1393 C C . ASN A 1 173 ? -32.370 15.791 26.704 1.00 37.84 173 ASN A C 1
ATOM 1395 O O . ASN A 1 173 ? -33.456 15.979 26.163 1.00 37.84 173 ASN A O 1
ATOM 1399 N N . THR A 1 174 ? -32.309 15.318 27.961 1.00 36.94 174 THR A N 1
ATOM 1400 C CA . THR A 1 174 ? -33.535 15.074 28.762 1.00 36.94 174 THR A CA 1
ATOM 1401 C C . THR A 1 174 ? -33.990 16.297 29.560 1.00 36.94 174 THR A C 1
ATOM 1403 O O . THR A 1 174 ? -35.178 16.420 29.858 1.00 36.94 174 THR A O 1
ATOM 1406 N N . LYS A 1 175 ? -33.122 17.292 29.805 1.00 35.31 175 LYS A N 1
ATOM 1407 C CA . LYS A 1 175 ? -33.535 18.543 30.478 1.00 35.31 175 LYS A CA 1
ATOM 1408 C C . LYS A 1 175 ? -34.366 19.491 29.607 1.00 35.31 175 LYS A C 1
ATOM 1410 O O . LYS A 1 175 ? -35.065 20.348 30.150 1.00 35.31 175 LYS A O 1
ATOM 1415 N N . THR A 1 176 ? -34.341 19.337 28.284 1.00 32.47 176 THR A N 1
ATOM 1416 C CA . THR A 1 176 ? -35.153 20.167 27.375 1.00 32.47 176 THR A CA 1
ATOM 1417 C C . THR A 1 176 ? -36.580 19.628 27.220 1.00 32.47 176 THR A C 1
ATOM 1419 O O . THR A 1 176 ? -37.499 20.400 26.957 1.00 32.47 176 THR A O 1
ATOM 1422 N N . VAL A 1 177 ? -36.804 18.331 27.469 1.00 39.72 177 VAL A N 1
ATOM 1423 C CA . VAL A 1 177 ? -38.133 17.701 27.353 1.00 39.72 177 VAL A CA 1
ATOM 1424 C C . VAL A 1 177 ? -38.958 17.870 28.640 1.00 39.72 177 VAL A C 1
ATOM 1426 O O . VAL A 1 177 ? -40.160 18.117 28.566 1.00 39.72 177 VAL A O 1
ATOM 1429 N N . GLU A 1 178 ? -38.335 17.870 29.826 1.00 36.41 178 GLU A N 1
ATOM 1430 C CA . GLU A 1 178 ? -39.067 18.082 31.092 1.00 36.41 178 GLU A CA 1
ATOM 1431 C C . GLU A 1 178 ? -39.502 19.541 31.322 1.00 36.41 178 GLU A C 1
ATOM 1433 O O . GLU A 1 178 ? -40.570 19.783 31.887 1.00 36.41 178 GLU A O 1
ATOM 1438 N N . LYS A 1 179 ? -38.751 20.540 30.828 1.00 34.34 179 LYS A N 1
ATOM 1439 C CA . LYS A 1 179 ? -39.197 21.949 30.885 1.00 34.34 179 LYS A CA 1
ATOM 1440 C C . LYS A 1 179 ? -40.325 22.272 29.898 1.00 34.34 179 LYS A C 1
ATOM 1442 O O . LYS A 1 179 ? -41.067 23.219 30.141 1.00 34.34 179 LYS A O 1
ATOM 1447 N N . ALA A 1 180 ? -40.482 21.496 28.825 1.00 36.41 180 ALA A N 1
ATOM 1448 C CA . ALA A 1 180 ? -41.556 21.689 27.851 1.00 36.41 180 ALA A CA 1
ATOM 1449 C C . ALA A 1 180 ? -42.895 21.065 28.294 1.00 36.41 180 ALA A C 1
ATOM 1451 O O . ALA A 1 180 ? -43.951 21.562 27.904 1.00 36.41 180 ALA A O 1
ATOM 1452 N N . ASN A 1 181 ? -42.873 20.034 29.149 1.00 39.72 181 ASN A N 1
ATOM 1453 C CA . ASN A 1 181 ? -44.093 19.372 29.632 1.00 39.72 181 ASN A CA 1
ATOM 1454 C C . ASN A 1 181 ? -44.714 20.001 30.894 1.00 39.72 181 ASN A C 1
ATOM 1456 O O . ASN A 1 181 ? -45.885 19.757 31.158 1.00 39.72 181 ASN A O 1
ATOM 1460 N N . ASN A 1 182 ? -44.001 20.869 31.621 1.00 41.56 182 ASN A N 1
ATOM 1461 C CA . ASN A 1 182 ? -44.540 21.580 32.796 1.00 41.56 182 ASN A CA 1
ATOM 1462 C C . ASN A 1 182 ? -45.099 22.988 32.496 1.00 41.56 182 ASN A C 1
ATOM 1464 O O . ASN A 1 182 ? -45.346 23.764 33.414 1.00 41.56 182 ASN A O 1
ATOM 1468 N N . LEU A 1 183 ? -45.322 23.328 31.222 1.00 42.34 183 LEU A N 1
ATOM 1469 C CA . LEU A 1 183 ? -45.995 24.569 30.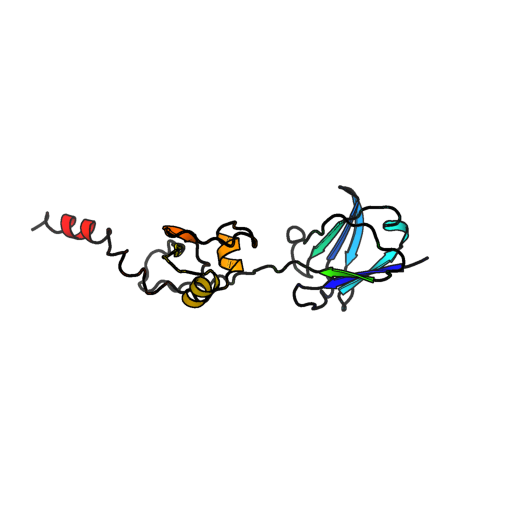792 1.00 42.34 183 LEU A CA 1
ATOM 1470 C C . LEU A 1 183 ? -47.359 24.310 30.120 1.00 42.34 183 LEU A C 1
ATOM 1472 O O . LEU A 1 183 ? -47.934 25.210 29.508 1.00 42.34 183 LEU A O 1
ATOM 1476 N N . ARG A 1 184 ? -47.884 23.081 30.220 1.00 44.72 184 ARG A N 1
ATOM 1477 C CA . ARG A 1 184 ? -49.216 22.692 29.719 1.00 44.72 184 ARG A CA 1
ATOM 1478 C C . ARG A 1 184 ? -50.058 21.889 30.727 1.00 44.72 184 ARG A C 1
ATOM 1480 O O . ARG A 1 184 ? -50.959 21.166 30.311 1.00 44.72 184 ARG A O 1
ATOM 1487 N N . GLY A 1 185 ? -49.788 22.034 32.024 1.00 35.94 185 GLY A N 1
ATOM 1488 C CA . GLY A 1 185 ? -50.635 21.535 33.115 1.00 35.94 185 GLY A CA 1
ATOM 1489 C C . GLY A 1 185 ? -51.198 22.687 33.925 1.00 35.94 185 GLY A C 1
ATOM 1490 O O . GLY A 1 185 ? -50.387 23.579 34.257 1.00 35.94 185 GLY A O 1
#

Sequence (185 aa):
MIKYQFEFLAANDTPLAGCNYQIMWGAKELKSGQADSKGIASFDSELVNNRKIRVRFWAKGQPKDAAFESIDFSWVENIVTQPVKAPVIYEMPLRETENKDGEKAEYRQAYYEVQSGDTWEKIARECETNVSLIKFINELSDDDSVLQKGLILLLPREAKRPSKQREGIKDENTKTVEKANNLRG

Secondary structure (DSSP, 8-state):
-PEEEEEEE-TTS-B-TT-EEEEEETTEEEEEEE--TTSEEEEEGGGTTT-EEEEEEE-TTS-GGG-EEPPPEEPPTT-SEEEEEPP------------TT---------EEEPPTT--HHHHHHHTTS-HHHHHHHTT--TT---PPTT-EEEPPTTPPPPGGGGGS---TTTHHHHHHHTT--

Radius of gyration: 24.97 Å; chains: 1; bounding box: 75×39×56 Å

Organism: NCBI:txid326523

Foldseek 3Di:
DAKAKEQEAEPVRQTQAQKWKFKAQVPDTLDIDTAHRRNMDIDDPVSQPPTFIKMWIDHPPDDSVPTDIDDTDHDDPPHRYDYDYDDDDPPDDQDDDPPDPPDDDPDDFAKDFDAPPDFLCNQCVQFVHHSVQQCVVVVHDPPPGDDDGRDITGDPNSTHHHPVCPVVPPPPPVVVVVVVVVVPD

InterPro domains:
  IPR018392 LysM domain [PF01476] (112-156)
  IPR018392 LysM domain [PS51782] (110-155)
  IPR018392 LysM domain [cd00118] (111-155)
  IPR036779 LysM domain superfamily [G3DSA:3.10.350.10] (106-167)
  IPR036779 LysM domain superfamily [SSF54106] (111-156)